Protein AF-A0A1T4MKH4-F1 (afdb_monomer)

Mean predicted aligned error: 8.14 Å

Sequence (178 aa):
MEILSPYYDHEPDPDYNPYINFHDRIVGSSQKDGIKILMPAIVMSELIGKHVAIGFDEYLNNLKIKVTFEGAKERKKYFKETYRKTDHYLGRLKGICDSIKDYYRHLDFLSDNLQSFKLSDILKNPPLHMEFNDHLLARIAGFYQCPLITHDGDFSVEDVPIFTANRQLLSLAKAVKV

Organism: NCBI:txid634771

Radius of gyration: 18.83 Å; Cα contacts (8 Å, |Δi|>4): 125; chains: 1; bounding box: 48×41×49 Å

Foldseek 3Di:
DDDPDPDDPDDPDPLPVVQVVLVVVLVVCCVVVVAADEDEPLNVVVLLVVQLVVLLVVVQVPDPDHDDDPDDVRVVVCCVPPVCPDPSSVVSSVVSVVVVVVCVSRHDYDYLPVVVDDPCVLPPCDPPQDDSSLSSVQVSCLVVVHADEDQDLSNDDDRHHYDYSHPNVVVVDPDDDD

pLDDT: mean 82.7, std 15.67, range [25.61, 97.44]

Secondary structure (DSSP, 8-state):
---------SPPPTTHHHHHHHHHHHHHHHHHH---EEEEHHHHHHHHHHHHHHHHHHHHHH-SS----SSHHHHHHHHHHTGGGSHHHHHHHHHHHHHHHHHGGGEEEE---GGGS-HHHHHSS--TTS-HHHHHHHHHHHHHT-PEE---TT---SSS-EE---HHHHHHS-PPP-

Solvent-accessible surface area (backbone atoms only — not comparable to full-atom values): 10880 Å² total; per-residue (Å²): 135,82,80,82,71,81,88,64,102,55,80,77,62,89,45,52,68,52,37,52,56,52,49,53,50,55,53,51,42,19,73,74,72,65,46,64,48,77,42,36,55,67,58,52,53,48,54,54,51,52,55,51,51,53,51,47,53,53,51,52,70,70,39,94,62,80,81,84,63,98,41,72,69,52,46,51,46,44,44,66,74,49,47,65,75,34,69,68,44,54,53,50,53,50,48,53,53,50,54,52,56,75,43,42,89,41,45,40,84,40,80,68,56,64,87,80,49,57,67,69,64,69,66,53,78,64,59,93,78,50,57,69,68,58,54,51,50,50,53,43,28,48,74,70,72,39,70,42,78,52,67,61,67,63,73,80,66,93,85,44,56,74,48,63,58,31,66,64,43,59,69,70,42,93,63,82,84,129

Structure (mmCIF, N/CA/C/O backbone):
data_AF-A0A1T4MKH4-F1
#
_entry.id   AF-A0A1T4MKH4-F1
#
loop_
_atom_site.group_PDB
_atom_site.id
_atom_site.type_symbol
_atom_site.label_atom_id
_atom_site.label_alt_id
_atom_site.label_comp_id
_atom_site.label_asym_id
_atom_site.label_entity_id
_atom_site.label_seq_id
_atom_site.pdbx_PDB_ins_code
_atom_site.Cartn_x
_atom_site.Cartn_y
_atom_site.Cartn_z
_atom_site.occupancy
_atom_site.B_iso_or_equiv
_atom_site.auth_seq_id
_atom_site.auth_comp_id
_atom_site.auth_asym_id
_atom_site.auth_atom_id
_atom_site.pdbx_PDB_model_num
ATOM 1 N N . MET A 1 1 ? -12.963 -17.091 -14.799 1.00 31.39 1 MET A N 1
ATOM 2 C CA . MET A 1 1 ? -12.093 -15.902 -14.727 1.00 31.39 1 MET A CA 1
ATOM 3 C C . MET A 1 1 ? -10.948 -16.307 -13.818 1.00 31.39 1 MET A C 1
ATOM 5 O O . MET A 1 1 ? -11.101 -16.271 -12.608 1.00 31.39 1 MET A O 1
ATOM 9 N N . GLU A 1 2 ? -9.903 -16.894 -14.398 1.00 25.61 2 GLU A N 1
ATOM 10 C CA . GLU A 1 2 ? -8.738 -17.368 -13.647 1.00 25.61 2 GLU A CA 1
ATOM 11 C C . GLU A 1 2 ? -7.881 -16.162 -13.275 1.00 25.61 2 GLU A C 1
ATOM 13 O O . GLU A 1 2 ? -7.429 -15.415 -14.143 1.00 25.61 2 GLU A O 1
ATOM 18 N N . ILE A 1 3 ? -7.703 -15.948 -11.974 1.00 29.92 3 ILE A N 1
ATOM 19 C CA . ILE A 1 3 ? -6.725 -14.998 -11.459 1.00 29.92 3 ILE A CA 1
ATOM 20 C C . ILE A 1 3 ? -5.362 -15.644 -11.705 1.00 29.92 3 ILE A C 1
ATOM 22 O O . ILE A 1 3 ? -4.968 -16.569 -10.998 1.00 29.92 3 ILE A O 1
ATOM 26 N N . LEU A 1 4 ? -4.669 -15.197 -12.752 1.00 32.31 4 LEU A N 1
ATOM 27 C CA . LEU A 1 4 ? -3.273 -15.551 -12.985 1.00 32.31 4 LEU A CA 1
ATOM 28 C C . LEU A 1 4 ? -2.437 -14.915 -11.868 1.00 32.31 4 LEU A C 1
ATOM 30 O O . LEU A 1 4 ? -2.094 -13.735 -11.926 1.00 32.31 4 LEU A O 1
ATOM 34 N N . SER A 1 5 ? -2.165 -15.700 -10.827 1.00 33.19 5 SER A N 1
ATOM 35 C CA . SER A 1 5 ? -1.169 -15.380 -9.808 1.00 33.19 5 SER A CA 1
ATOM 36 C C . SER A 1 5 ? 0.215 -15.409 -10.466 1.00 33.19 5 SER A C 1
ATOM 38 O O . SER A 1 5 ? 0.559 -16.423 -11.084 1.00 33.19 5 SER A O 1
ATOM 40 N N . PRO A 1 6 ? 1.015 -14.330 -10.403 1.00 40.00 6 PRO A N 1
ATOM 41 C CA . PRO A 1 6 ? 2.380 -14.382 -10.889 1.00 40.00 6 PRO A CA 1
ATOM 42 C C . PRO A 1 6 ? 3.166 -15.342 -9.991 1.00 40.00 6 PRO A C 1
ATOM 44 O O . PRO A 1 6 ? 3.277 -15.134 -8.784 1.00 40.00 6 PRO A O 1
ATOM 47 N N . TYR A 1 7 ? 3.673 -16.409 -10.607 1.00 38.12 7 TYR A N 1
ATOM 48 C CA . TYR A 1 7 ? 4.585 -17.385 -10.019 1.00 38.12 7 TYR A CA 1
ATOM 49 C C . TYR A 1 7 ? 5.701 -16.688 -9.225 1.00 38.12 7 TYR A C 1
ATOM 51 O O . TYR A 1 7 ? 6.613 -16.094 -9.801 1.00 38.12 7 TYR A O 1
ATOM 59 N N . TYR A 1 8 ? 5.632 -16.810 -7.903 1.00 42.09 8 TYR A N 1
ATOM 60 C CA . TYR A 1 8 ? 6.788 -16.785 -7.021 1.00 42.09 8 TYR A CA 1
ATOM 61 C C . TYR A 1 8 ? 6.986 -18.228 -6.547 1.00 42.09 8 TYR A C 1
ATOM 63 O O . TYR A 1 8 ? 6.058 -18.804 -5.986 1.00 42.09 8 TYR A O 1
ATOM 71 N N . ASP A 1 9 ? 8.169 -18.807 -6.774 1.00 38.41 9 ASP A N 1
ATOM 72 C CA . ASP A 1 9 ? 8.606 -20.100 -6.209 1.00 38.41 9 ASP A CA 1
ATOM 73 C C . ASP A 1 9 ? 8.847 -19.981 -4.687 1.00 38.41 9 ASP A C 1
ATOM 75 O O . ASP A 1 9 ? 9.920 -20.278 -4.160 1.00 38.41 9 ASP A O 1
ATOM 79 N N . HIS A 1 10 ? 7.850 -19.492 -3.960 1.00 46.44 10 HIS A N 1
ATOM 80 C CA . HIS A 1 10 ? 7.749 -19.650 -2.520 1.00 46.44 10 HIS A CA 1
ATOM 81 C C . HIS A 1 10 ? 6.736 -20.762 -2.263 1.00 46.44 10 HIS A C 1
ATOM 83 O O . HIS A 1 10 ? 5.741 -20.876 -2.983 1.00 46.44 10 HIS A O 1
ATOM 89 N N . GLU A 1 11 ? 6.986 -21.598 -1.251 1.00 52.81 11 GLU A N 1
ATOM 90 C CA . GLU A 1 11 ? 5.915 -22.437 -0.716 1.00 52.81 11 GLU A CA 1
ATOM 91 C C . GLU A 1 11 ? 4.682 -21.546 -0.490 1.00 52.81 11 GLU A C 1
ATOM 93 O O . GLU A 1 11 ? 4.840 -20.421 -0.000 1.00 52.81 11 GLU A O 1
ATOM 98 N N . PRO A 1 12 ? 3.481 -21.981 -0.913 1.00 65.06 12 PRO A N 1
ATOM 99 C CA . PRO A 1 12 ? 2.289 -21.163 -0.781 1.00 65.06 12 PRO A CA 1
ATOM 100 C C . PRO A 1 12 ? 2.136 -20.771 0.683 1.00 65.06 12 PRO A C 1
ATOM 102 O O . PRO A 1 12 ? 2.136 -21.642 1.554 1.00 65.06 12 PRO A O 1
ATOM 105 N N . ASP A 1 13 ? 2.035 -19.464 0.929 1.00 72.88 13 ASP A N 1
ATOM 106 C CA . ASP A 1 13 ? 1.870 -18.918 2.270 1.00 72.88 13 ASP A CA 1
ATOM 107 C C . ASP A 1 13 ? 0.741 -19.690 2.982 1.00 72.88 13 ASP A C 1
ATOM 109 O O . ASP A 1 13 ? -0.397 -19.702 2.486 1.00 72.88 13 ASP A O 1
ATOM 113 N N . PRO A 1 14 ? 1.027 -20.383 4.105 1.00 78.44 14 PRO A N 1
ATOM 114 C CA . PRO A 1 14 ? 0.034 -21.196 4.802 1.00 78.44 14 PRO A CA 1
ATOM 115 C C . PRO A 1 14 ? -1.155 -20.371 5.311 1.00 78.44 14 PRO A C 1
ATOM 117 O O . PRO A 1 14 ? -2.197 -20.948 5.649 1.00 78.44 14 PRO A O 1
ATOM 120 N N . ASP A 1 15 ? -1.016 -19.047 5.351 1.00 80.06 15 ASP A N 1
ATOM 121 C CA . ASP A 1 15 ? -2.051 -18.111 5.747 1.00 80.06 15 ASP A CA 1
ATOM 122 C C . ASP A 1 15 ? -2.780 -17.461 4.556 1.00 80.06 15 ASP A C 1
ATOM 124 O O . ASP A 1 15 ? -3.770 -16.765 4.777 1.00 80.06 15 ASP A O 1
ATOM 128 N N . TYR A 1 16 ? -2.437 -17.786 3.300 1.00 81.75 16 TYR A N 1
ATOM 129 C CA . TYR A 1 16 ? -3.121 -17.264 2.106 1.00 81.75 16 TYR A CA 1
ATOM 130 C C . TYR A 1 16 ? -4.635 -17.527 2.125 1.00 81.75 16 TYR A C 1
ATOM 132 O O . TYR A 1 16 ? -5.444 -16.599 2.108 1.00 81.75 16 TYR A O 1
ATOM 140 N N . ASN A 1 17 ? -5.044 -18.798 2.202 1.00 85.00 17 ASN A N 1
ATOM 141 C CA . ASN A 1 17 ? -6.465 -19.163 2.237 1.00 85.00 17 ASN A CA 1
ATOM 142 C C . ASN A 1 17 ? -7.179 -18.620 3.494 1.00 85.00 17 ASN A C 1
ATOM 144 O O . ASN A 1 17 ? -8.276 -18.071 3.360 1.00 85.00 17 ASN A O 1
ATOM 148 N N . PRO A 1 18 ? -6.603 -18.735 4.711 1.00 84.56 18 PRO A N 1
ATOM 149 C CA . PRO A 1 18 ? -7.131 -18.058 5.895 1.00 84.56 18 PRO A CA 1
ATOM 150 C C . PRO A 1 18 ? -7.352 -16.554 5.706 1.00 84.56 18 PRO A C 1
ATOM 152 O O . PRO A 1 18 ? -8.406 -16.051 6.095 1.00 84.56 18 PRO A O 1
ATOM 155 N N . TYR A 1 19 ? -6.405 -15.851 5.086 1.00 82.44 19 TYR A N 1
ATOM 156 C CA . TYR A 1 19 ? -6.482 -14.413 4.856 1.00 82.44 19 TYR A CA 1
ATOM 157 C C . TYR A 1 19 ? -7.590 -14.044 3.866 1.00 82.44 19 TYR A C 1
ATOM 159 O O . TYR A 1 19 ? -8.388 -13.156 4.164 1.00 82.44 19 TYR A O 1
ATOM 167 N N . ILE A 1 20 ? -7.713 -14.763 2.744 1.00 85.06 20 ILE A N 1
ATOM 168 C CA . ILE A 1 20 ? -8.807 -14.556 1.780 1.00 85.06 20 ILE A CA 1
ATOM 169 C C . ILE A 1 20 ? -10.169 -14.776 2.448 1.00 85.06 20 ILE A C 1
ATOM 171 O O . ILE A 1 20 ? -11.040 -13.914 2.371 1.00 85.06 20 ILE A O 1
ATOM 175 N N . ASN A 1 21 ? -10.334 -15.872 3.193 1.00 87.12 21 ASN A N 1
ATOM 176 C CA . ASN A 1 21 ? -11.582 -16.147 3.908 1.00 87.12 21 ASN A CA 1
ATOM 177 C C . ASN A 1 21 ? -11.901 -15.077 4.963 1.00 87.12 21 ASN A C 1
ATOM 179 O O . ASN A 1 21 ? -13.058 -14.704 5.156 1.00 87.12 21 ASN A O 1
ATOM 183 N N . PHE A 1 22 ? -10.887 -14.592 5.679 1.00 86.12 22 PHE A N 1
ATOM 184 C CA . PHE A 1 22 ? -11.035 -13.517 6.655 1.00 86.12 22 PHE A CA 1
ATOM 185 C C . PHE A 1 22 ? -11.476 -12.209 5.985 1.00 86.12 22 PHE A C 1
ATOM 187 O O . PHE A 1 22 ? -12.423 -11.567 6.443 1.00 86.12 22 PHE A O 1
ATOM 194 N N . HIS A 1 23 ? -10.847 -11.857 4.869 1.00 85.25 23 HIS A N 1
ATOM 195 C CA . HIS A 1 23 ? -11.205 -10.698 4.071 1.00 85.25 23 HIS A CA 1
ATOM 196 C C . HIS A 1 23 ? -12.643 -10.790 3.533 1.00 85.25 23 HIS A C 1
ATOM 198 O O . HIS A 1 23 ? -13.432 -9.868 3.740 1.00 85.25 23 HIS A O 1
ATOM 204 N N . ASP A 1 24 ? -13.037 -11.921 2.946 1.00 88.62 24 ASP A N 1
ATOM 205 C CA . ASP A 1 24 ? -14.393 -12.126 2.421 1.00 88.62 24 ASP A CA 1
ATOM 206 C C . ASP A 1 24 ? -15.463 -12.000 3.512 1.00 88.62 24 ASP A C 1
ATOM 208 O O . ASP A 1 24 ? -16.543 -11.451 3.277 1.00 88.62 24 ASP A O 1
ATOM 212 N N . ARG A 1 25 ? -15.156 -12.433 4.742 1.00 87.62 25 ARG A N 1
ATOM 213 C CA . ARG A 1 25 ? -16.036 -12.225 5.901 1.00 87.62 25 ARG A CA 1
ATOM 214 C C . ARG A 1 25 ? -16.208 -10.745 6.233 1.00 87.62 25 ARG A C 1
ATOM 216 O O . ARG A 1 25 ? -17.338 -10.328 6.468 1.00 87.62 25 ARG A O 1
ATOM 223 N N . ILE A 1 26 ? -15.134 -9.951 6.223 1.00 84.56 26 ILE A N 1
ATOM 224 C CA . ILE A 1 26 ? -15.212 -8.498 6.462 1.00 84.56 26 ILE A CA 1
ATOM 225 C C . ILE A 1 26 ? -16.099 -7.830 5.406 1.00 84.56 26 ILE A C 1
ATOM 227 O O . ILE A 1 26 ? -16.969 -7.023 5.735 1.00 84.56 26 ILE A O 1
ATOM 231 N N . VAL A 1 27 ? -15.930 -8.200 4.137 1.00 86.25 27 VAL A N 1
ATOM 232 C CA . VAL A 1 27 ? -16.726 -7.670 3.019 1.00 86.25 27 VAL A CA 1
ATOM 233 C C . VAL A 1 27 ? -18.190 -8.076 3.133 1.00 86.25 27 VAL A C 1
ATOM 235 O O . VAL A 1 27 ? -19.082 -7.249 2.935 1.00 86.25 27 VAL A O 1
ATOM 238 N N . GLY A 1 28 ? -18.452 -9.333 3.489 1.00 87.31 28 GLY A N 1
ATOM 239 C CA . GLY A 1 28 ? -19.800 -9.837 3.731 1.00 87.31 28 GLY A CA 1
ATOM 240 C C . GLY A 1 28 ? -20.498 -9.081 4.863 1.00 87.31 28 GLY A C 1
ATOM 241 O O . GLY A 1 28 ? -21.633 -8.632 4.697 1.00 87.31 28 GLY A O 1
ATOM 242 N N . SER A 1 29 ? -19.806 -8.856 5.982 1.00 85.38 29 SER A N 1
ATOM 243 C CA . SER A 1 29 ? -20.315 -8.032 7.085 1.00 85.38 29 SER A CA 1
ATOM 244 C C . SER A 1 29 ? -20.522 -6.574 6.676 1.00 85.38 29 SER A C 1
ATOM 246 O O . SER A 1 29 ? -21.492 -5.953 7.101 1.00 85.38 29 SER A O 1
ATOM 248 N N . SER A 1 30 ? -19.680 -6.027 5.796 1.00 84.19 30 SER A N 1
ATOM 249 C CA . SER A 1 30 ? -19.883 -4.679 5.258 1.00 84.19 30 SER A CA 1
ATOM 250 C C . SER A 1 30 ? -21.203 -4.544 4.495 1.00 84.19 30 SER A C 1
ATOM 252 O O . SER A 1 30 ? -21.909 -3.546 4.633 1.00 84.19 30 SER A O 1
ATOM 254 N N . GLN A 1 31 ? -21.572 -5.567 3.722 1.00 83.12 31 GLN A N 1
ATOM 255 C CA . GLN A 1 31 ? -22.824 -5.595 2.962 1.00 83.12 31 GLN A CA 1
ATOM 256 C C . GLN A 1 31 ? -24.048 -5.804 3.851 1.00 83.12 31 GLN A C 1
ATOM 258 O O . GLN A 1 31 ? -25.082 -5.179 3.628 1.00 83.12 31 GLN A O 1
ATOM 263 N N . LYS A 1 32 ? -23.937 -6.707 4.826 1.00 85.94 32 LYS A N 1
ATOM 264 C CA . LYS A 1 32 ? -25.060 -7.143 5.656 1.00 85.94 32 LYS A CA 1
ATOM 265 C C . LYS A 1 32 ? -25.339 -6.195 6.819 1.00 85.94 32 LYS A C 1
ATOM 267 O O . LYS A 1 32 ? -26.490 -5.853 7.067 1.00 85.94 32 LYS A O 1
ATOM 272 N N . ASP A 1 33 ? -24.283 -5.795 7.517 1.00 86.75 33 ASP A N 1
ATOM 273 C CA . ASP A 1 33 ? -24.355 -5.104 8.804 1.00 86.75 33 ASP A CA 1
ATOM 274 C C . ASP A 1 33 ? -23.965 -3.618 8.675 1.00 86.75 33 ASP A C 1
ATOM 276 O O . ASP A 1 33 ? -23.963 -2.882 9.658 1.00 86.75 33 ASP A O 1
ATOM 280 N N . GLY A 1 34 ? -23.629 -3.160 7.460 1.00 83.75 34 GLY A N 1
ATOM 281 C CA . GLY A 1 34 ? -23.259 -1.771 7.178 1.00 83.75 34 GLY A CA 1
ATOM 282 C C . GLY A 1 34 ? -21.873 -1.371 7.688 1.00 83.75 34 GLY A C 1
ATOM 283 O O . GLY A 1 34 ? -21.551 -0.184 7.696 1.00 83.75 34 GLY A O 1
ATOM 284 N N . ILE A 1 35 ? -21.049 -2.339 8.104 1.00 85.56 35 ILE A N 1
ATOM 285 C CA . ILE A 1 35 ? -19.673 -2.100 8.559 1.00 85.56 35 ILE A CA 1
ATOM 286 C C . ILE A 1 35 ? -18.842 -1.516 7.407 1.00 85.56 35 ILE A C 1
ATOM 288 O O . ILE A 1 35 ? -18.990 -1.903 6.247 1.00 85.56 35 ILE A O 1
ATOM 292 N N . LYS A 1 36 ? -17.948 -0.577 7.709 1.00 87.25 36 LYS A N 1
ATOM 293 C CA . LYS A 1 36 ? -17.068 0.051 6.718 1.00 87.25 36 LYS A CA 1
ATOM 294 C C . LYS A 1 36 ? -15.614 -0.192 7.073 1.00 87.25 36 LYS A C 1
ATOM 296 O O . LYS A 1 36 ? -15.235 -0.140 8.241 1.00 87.25 36 LYS A O 1
ATOM 301 N N . ILE A 1 37 ? -14.805 -0.445 6.052 1.00 89.25 37 ILE A N 1
ATOM 302 C CA . ILE A 1 37 ? -13.353 -0.455 6.175 1.00 89.25 37 ILE A CA 1
ATOM 303 C C . ILE A 1 37 ? -12.900 0.998 6.092 1.00 89.25 37 ILE A C 1
ATOM 305 O O . ILE A 1 37 ? -13.049 1.648 5.055 1.00 89.25 37 ILE A O 1
ATOM 309 N N . LEU A 1 38 ? -12.361 1.510 7.193 1.00 89.88 38 LEU A N 1
ATOM 310 C CA . LEU A 1 38 ? -11.782 2.845 7.221 1.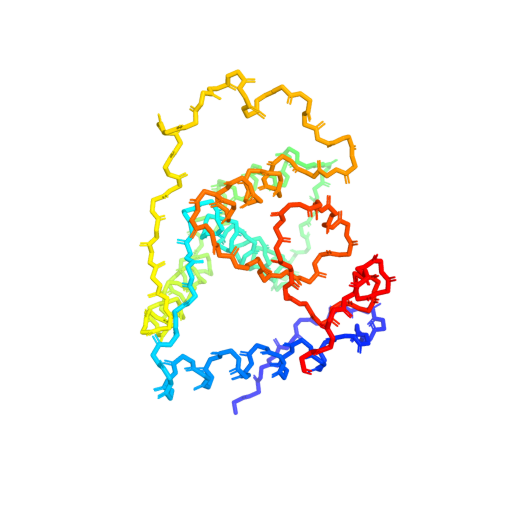00 89.88 38 LEU A CA 1
ATOM 311 C C . LEU A 1 38 ? -10.456 2.820 6.464 1.00 89.88 38 LEU A C 1
ATOM 313 O O . LEU A 1 38 ? -9.579 2.014 6.774 1.00 89.88 38 LEU A O 1
ATOM 317 N N . MET A 1 39 ? -10.315 3.698 5.475 1.00 91.12 39 MET A N 1
ATOM 318 C CA . MET A 1 39 ? -9.135 3.748 4.618 1.00 91.12 39 MET A CA 1
ATOM 319 C C . MET A 1 39 ? -8.479 5.129 4.679 1.00 91.12 39 MET A C 1
ATOM 321 O O . MET A 1 39 ? -8.899 6.045 3.963 1.00 91.12 39 MET A O 1
ATOM 325 N N . PRO A 1 40 ? -7.451 5.289 5.532 1.00 92.44 40 PRO A N 1
ATOM 326 C CA . PRO A 1 40 ? -6.610 6.477 5.548 1.00 92.44 40 PRO A CA 1
ATOM 327 C C . PRO A 1 40 ? -5.867 6.657 4.217 1.00 92.44 40 PRO A C 1
ATOM 329 O O . PRO A 1 40 ? -5.593 5.691 3.491 1.00 92.44 40 PRO A O 1
ATOM 332 N N . ALA A 1 41 ? -5.490 7.893 3.899 1.00 90.69 41 ALA A N 1
ATOM 333 C CA . ALA A 1 41 ? -4.782 8.219 2.666 1.00 90.69 41 ALA A CA 1
ATOM 334 C C . ALA A 1 41 ? -3.395 7.560 2.609 1.00 90.69 41 ALA A C 1
ATOM 336 O O . ALA A 1 41 ? -2.964 7.161 1.524 1.00 90.69 41 ALA A O 1
ATOM 337 N N . ILE A 1 42 ? -2.730 7.372 3.756 1.00 90.00 42 ILE A N 1
ATOM 338 C CA . ILE A 1 42 ? -1.455 6.646 3.816 1.00 90.00 42 ILE A CA 1
ATOM 339 C C . ILE A 1 42 ? -1.591 5.197 3.321 1.00 90.00 42 ILE A C 1
ATOM 341 O O . ILE A 1 42 ? -0.826 4.791 2.445 1.00 90.00 42 ILE A O 1
ATOM 345 N N . VAL A 1 43 ? -2.623 4.467 3.764 1.00 90.56 43 VAL A N 1
ATOM 346 C CA . VAL A 1 43 ? -2.891 3.079 3.338 1.00 90.56 43 VAL A CA 1
ATOM 347 C C . VAL A 1 43 ? -3.210 3.031 1.848 1.00 90.56 43 VAL A C 1
ATOM 349 O O . VAL A 1 43 ? -2.677 2.201 1.114 1.00 90.56 43 VAL A O 1
ATOM 352 N N . MET A 1 44 ? -4.031 3.969 1.367 1.00 90.44 44 MET A N 1
ATOM 353 C CA . MET A 1 44 ? -4.344 4.071 -0.058 1.00 90.44 44 MET A CA 1
ATOM 354 C C . MET A 1 44 ? -3.088 4.320 -0.909 1.00 90.44 44 MET A C 1
ATOM 356 O O . MET A 1 44 ? -2.919 3.729 -1.979 1.00 90.44 44 MET A O 1
ATOM 360 N N . SER A 1 45 ? -2.189 5.188 -0.438 1.00 90.50 45 SER A N 1
ATOM 361 C CA . SER A 1 45 ? -0.952 5.511 -1.151 1.00 90.50 45 SER A CA 1
ATOM 362 C C . SER A 1 45 ? -0.033 4.294 -1.280 1.00 90.50 45 SER A C 1
ATOM 364 O O . SER A 1 45 ? 0.547 4.066 -2.346 1.00 90.50 45 SER A O 1
ATOM 366 N N . GLU A 1 46 ? 0.039 3.481 -0.226 1.00 90.19 46 GLU A N 1
ATOM 367 C CA . GLU A 1 46 ? 0.836 2.264 -0.187 1.00 90.19 46 GLU A CA 1
ATOM 368 C C . GLU A 1 46 ? 0.245 1.179 -1.085 1.00 90.19 46 GLU A C 1
ATOM 370 O O . GLU A 1 46 ? 0.964 0.617 -1.912 1.00 90.19 46 GLU A O 1
ATOM 375 N N . LEU A 1 47 ? -1.073 0.963 -1.015 1.00 89.88 47 LEU A N 1
ATOM 376 C CA . LEU A 1 47 ? -1.791 0.012 -1.864 1.00 89.88 47 LEU A CA 1
ATOM 377 C C . LEU A 1 47 ? -1.524 0.292 -3.350 1.00 89.88 47 LEU A C 1
ATOM 379 O O . LEU A 1 47 ? -1.061 -0.583 -4.088 1.00 89.88 47 LEU A O 1
ATOM 383 N N . ILE A 1 48 ? -1.742 1.534 -3.795 1.00 92.25 48 ILE A N 1
ATOM 384 C CA . ILE A 1 48 ? -1.491 1.931 -5.188 1.00 92.25 48 ILE A CA 1
ATOM 385 C C . ILE A 1 48 ? -0.006 1.762 -5.532 1.00 92.25 48 ILE A C 1
ATOM 387 O O . ILE A 1 48 ? 0.328 1.214 -6.586 1.00 92.25 48 ILE A O 1
ATOM 391 N N . GLY A 1 49 ? 0.893 2.209 -4.650 1.00 91.69 49 GLY A N 1
ATOM 392 C CA . GLY A 1 49 ? 2.337 2.100 -4.839 1.00 91.69 49 GLY A CA 1
ATOM 393 C C . GLY A 1 49 ? 2.801 0.655 -5.032 1.00 91.69 49 GLY A C 1
ATOM 394 O O . GLY A 1 49 ? 3.546 0.371 -5.976 1.00 91.69 49 GLY A O 1
ATOM 395 N N . LYS A 1 50 ? 2.313 -0.266 -4.196 1.00 92.19 50 LYS A N 1
ATOM 396 C CA . LYS A 1 50 ? 2.634 -1.694 -4.248 1.00 92.19 50 LYS A CA 1
ATOM 397 C C . LYS A 1 50 ? 2.101 -2.340 -5.521 1.00 92.19 50 LYS A C 1
ATOM 399 O O . LYS A 1 50 ? 2.861 -3.013 -6.215 1.00 92.19 50 LYS A O 1
ATOM 404 N N . HIS A 1 51 ? 0.847 -2.085 -5.896 1.00 92.62 51 HIS A N 1
ATOM 405 C CA . HIS A 1 51 ? 0.282 -2.636 -7.132 1.00 92.62 51 HIS A CA 1
ATOM 406 C C . HIS A 1 51 ? 0.991 -2.129 -8.394 1.00 92.62 51 HIS A C 1
ATOM 408 O O . HIS A 1 51 ? 1.166 -2.884 -9.355 1.00 92.62 51 HIS A O 1
ATOM 414 N N . VAL A 1 52 ? 1.425 -0.866 -8.398 1.00 93.94 52 VAL A N 1
ATOM 415 C CA . VAL A 1 52 ? 2.242 -0.304 -9.478 1.00 93.94 52 VAL A CA 1
ATOM 416 C C . VAL A 1 52 ? 3.624 -0.960 -9.528 1.00 93.94 52 VAL A C 1
ATOM 418 O O . VAL A 1 52 ? 4.118 -1.225 -10.624 1.00 93.94 52 VAL A O 1
ATOM 421 N N . ALA A 1 53 ? 4.245 -1.225 -8.375 1.00 92.50 53 ALA A N 1
ATOM 422 C CA . ALA A 1 53 ? 5.531 -1.914 -8.299 1.00 92.50 53 ALA A CA 1
ATOM 423 C C . ALA A 1 53 ? 5.436 -3.353 -8.830 1.00 92.50 53 ALA A C 1
ATOM 425 O O . ALA A 1 53 ? 6.237 -3.721 -9.682 1.00 92.50 53 ALA A O 1
ATOM 426 N N . ILE A 1 54 ? 4.404 -4.105 -8.430 1.00 93.00 54 ILE A N 1
ATOM 427 C CA . ILE A 1 54 ? 4.125 -5.451 -8.961 1.00 93.00 54 ILE A CA 1
ATOM 428 C C . ILE A 1 54 ? 3.949 -5.396 -10.482 1.00 93.00 54 ILE A C 1
ATOM 430 O O . ILE A 1 54 ? 4.574 -6.159 -11.209 1.00 93.00 54 ILE A O 1
ATOM 434 N N . GLY A 1 55 ? 3.157 -4.444 -10.989 1.00 94.06 55 GLY A N 1
ATOM 435 C CA . GLY A 1 55 ? 2.978 -4.280 -12.433 1.00 94.06 55 GLY A CA 1
ATOM 436 C C . GLY A 1 55 ? 4.277 -3.929 -13.169 1.00 94.06 55 GLY A C 1
ATOM 437 O O . GLY A 1 55 ? 4.449 -4.302 -14.325 1.00 94.06 55 GLY A O 1
ATOM 438 N N . PHE A 1 56 ? 5.207 -3.223 -12.521 1.00 96.06 56 PHE A N 1
ATOM 439 C CA . PHE A 1 56 ? 6.524 -2.971 -13.101 1.00 96.06 56 PHE A CA 1
ATOM 440 C C . PHE A 1 56 ? 7.351 -4.256 -13.209 1.00 96.06 56 PHE A C 1
ATOM 442 O O . PHE A 1 56 ? 7.979 -4.475 -14.241 1.00 96.06 56 PHE A O 1
ATOM 449 N N . ASP A 1 57 ? 7.318 -5.115 -12.192 1.00 93.88 57 ASP A N 1
ATOM 450 C CA . ASP A 1 57 ? 8.000 -6.412 -12.230 1.00 93.88 57 ASP A CA 1
ATOM 451 C C . ASP A 1 57 ? 7.396 -7.342 -13.291 1.00 93.88 57 ASP A C 1
ATOM 453 O O . ASP A 1 57 ? 8.130 -7.917 -14.094 1.00 93.88 57 ASP A O 1
ATOM 457 N N . GLU A 1 58 ? 6.065 -7.404 -13.388 1.00 94.31 58 GLU A N 1
ATOM 458 C CA . GLU A 1 58 ? 5.358 -8.109 -14.468 1.00 94.31 58 GLU A CA 1
ATOM 459 C C . GLU A 1 58 ? 5.783 -7.593 -15.852 1.00 94.31 58 GLU A C 1
ATOM 461 O O . GLU A 1 58 ? 6.101 -8.378 -16.746 1.00 94.31 58 GLU A O 1
ATOM 466 N N . TYR A 1 59 ? 5.838 -6.269 -16.031 1.00 95.25 59 TYR A N 1
ATOM 467 C CA . TYR A 1 59 ? 6.280 -5.653 -17.280 1.00 95.25 59 TYR A CA 1
ATOM 468 C C . TYR A 1 59 ? 7.699 -6.085 -17.652 1.00 95.25 59 TYR A C 1
ATOM 470 O O . TYR A 1 59 ? 7.923 -6.505 -18.785 1.00 95.25 59 TYR A O 1
ATOM 478 N N . LEU A 1 60 ? 8.646 -6.016 -16.709 1.00 94.44 60 LEU A N 1
ATOM 479 C CA . LEU A 1 60 ? 10.035 -6.415 -16.941 1.00 94.44 60 LEU A CA 1
ATOM 480 C C . LEU A 1 60 ? 10.153 -7.899 -17.308 1.00 94.44 60 LEU A C 1
ATOM 482 O O . LEU A 1 60 ? 10.922 -8.237 -18.206 1.00 94.44 60 LEU A O 1
ATOM 486 N N . ASN A 1 61 ? 9.371 -8.765 -16.660 1.00 92.25 61 ASN A N 1
ATOM 487 C CA . ASN A 1 61 ? 9.351 -10.204 -16.933 1.00 92.25 61 ASN A CA 1
ATOM 488 C C . ASN A 1 61 ? 8.779 -10.539 -18.318 1.00 92.25 61 ASN A C 1
ATOM 490 O O . ASN A 1 61 ? 9.196 -11.517 -18.935 1.00 92.25 61 ASN A O 1
ATOM 494 N N . ASN A 1 62 ? 7.863 -9.711 -18.825 1.00 92.69 62 ASN A N 1
ATOM 495 C CA . ASN A 1 62 ? 7.235 -9.884 -20.135 1.00 92.69 62 ASN A CA 1
ATOM 496 C C . ASN A 1 62 ? 8.044 -9.272 -21.293 1.00 92.69 62 ASN A C 1
ATOM 498 O O . ASN A 1 62 ? 7.680 -9.439 -22.463 1.00 92.69 62 ASN A O 1
ATOM 502 N N . LEU A 1 63 ? 9.141 -8.561 -21.011 1.00 92.69 63 LEU A N 1
ATOM 503 C CA . LEU A 1 63 ? 10.022 -8.057 -22.058 1.00 92.69 63 LEU A CA 1
ATOM 504 C C . LEU A 1 63 ? 10.764 -9.211 -22.737 1.00 92.69 63 LEU A C 1
ATOM 506 O O . LEU A 1 63 ? 11.384 -10.055 -22.096 1.00 92.69 63 LEU A O 1
ATOM 510 N N . LYS A 1 64 ? 10.793 -9.187 -24.075 1.00 88.50 64 LYS A N 1
ATOM 511 C CA . LYS A 1 64 ? 11.593 -10.135 -24.874 1.00 88.50 64 LYS A CA 1
ATOM 512 C C . LYS A 1 64 ? 13.094 -10.030 -24.589 1.00 88.50 64 LYS A C 1
ATOM 514 O O . LYS A 1 64 ? 13.832 -10.983 -24.816 1.00 88.50 64 LYS A O 1
ATOM 519 N N . ILE A 1 65 ? 13.539 -8.859 -24.136 1.00 85.12 65 ILE A N 1
ATOM 520 C CA . ILE A 1 65 ? 14.923 -8.575 -23.769 1.00 85.12 65 ILE A CA 1
ATOM 521 C C . ILE A 1 65 ? 14.949 -8.339 -22.266 1.00 85.12 65 ILE A C 1
ATOM 523 O O . ILE A 1 65 ? 14.309 -7.407 -21.776 1.00 85.12 65 ILE A O 1
ATOM 527 N N . LYS A 1 66 ? 15.706 -9.169 -21.543 1.00 88.38 66 LYS A N 1
ATOM 528 C CA . LYS A 1 66 ? 15.900 -8.985 -20.105 1.00 88.38 66 LYS A CA 1
ATOM 529 C C . LYS A 1 66 ? 16.645 -7.679 -19.853 1.00 88.38 66 LYS A C 1
ATOM 531 O O . LYS A 1 66 ? 17.738 -7.471 -20.371 1.00 88.38 66 LYS A O 1
ATOM 536 N N . VAL A 1 67 ? 16.048 -6.822 -19.034 1.00 88.25 67 VAL A N 1
ATOM 537 C CA . VAL A 1 67 ? 16.683 -5.602 -18.537 1.00 88.25 67 VAL A CA 1
ATOM 538 C C . VAL A 1 67 ? 17.333 -5.928 -17.200 1.00 88.25 67 VAL A C 1
ATOM 540 O O . VAL A 1 67 ? 16.670 -6.405 -16.282 1.00 88.25 67 VAL A O 1
ATOM 543 N N . THR A 1 68 ? 18.630 -5.674 -17.091 1.00 90.94 68 THR A N 1
ATOM 544 C CA . THR A 1 68 ? 19.382 -5.766 -15.837 1.00 90.94 68 THR A CA 1
ATOM 545 C C . THR A 1 68 ? 19.698 -4.365 -15.346 1.00 90.94 68 THR A C 1
ATOM 547 O O . THR A 1 68 ? 19.968 -3.483 -16.156 1.00 90.94 68 THR A O 1
ATOM 550 N N . PHE A 1 69 ? 19.680 -4.164 -14.032 1.00 93.75 69 PHE A N 1
ATOM 551 C CA . PHE A 1 69 ? 20.031 -2.888 -13.417 1.00 93.75 69 PHE A CA 1
ATOM 552 C C . PHE A 1 69 ? 21.279 -3.071 -12.560 1.00 93.75 69 PHE A C 1
ATOM 554 O O . PHE A 1 69 ? 21.338 -4.006 -11.763 1.00 93.75 69 PHE A O 1
ATOM 561 N N . GLU A 1 70 ? 22.234 -2.153 -12.662 1.00 91.06 70 GLU A N 1
ATOM 562 C CA . GLU A 1 70 ? 23.439 -2.120 -11.823 1.00 91.06 70 GLU A CA 1
ATOM 563 C C . GLU A 1 70 ? 23.110 -1.764 -10.364 1.00 91.06 70 GLU A C 1
ATOM 565 O O . GL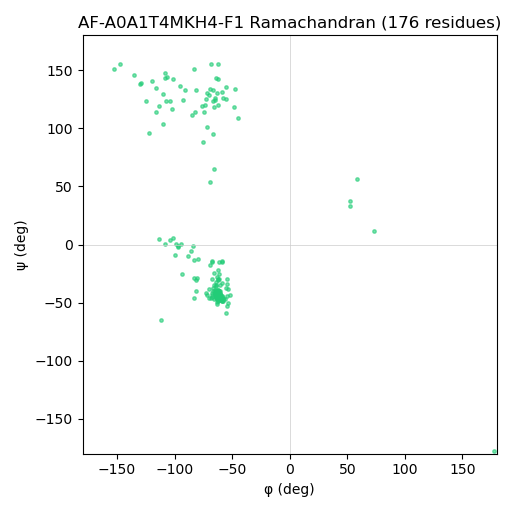U A 1 70 ? 23.896 -2.010 -9.451 1.00 91.06 70 GLU A O 1
ATOM 570 N N . GLY A 1 71 ? 21.923 -1.199 -10.115 1.00 93.25 71 GLY A N 1
ATOM 571 C CA . GLY A 1 71 ? 21.423 -0.973 -8.766 1.00 93.25 71 GLY A CA 1
ATOM 572 C C . GLY A 1 71 ? 20.071 -0.266 -8.697 1.00 93.25 71 GLY A C 1
ATOM 573 O O . GLY A 1 71 ? 19.449 0.096 -9.701 1.00 93.25 71 GLY A O 1
ATOM 574 N N . ALA A 1 72 ? 19.620 -0.009 -7.466 1.00 92.31 72 ALA A N 1
ATOM 575 C CA . ALA A 1 72 ? 18.303 0.566 -7.188 1.00 92.31 72 ALA A CA 1
ATOM 576 C C . ALA A 1 72 ? 18.082 1.946 -7.837 1.00 92.31 72 ALA A C 1
ATOM 578 O O . ALA A 1 72 ? 16.965 2.271 -8.246 1.00 92.31 72 ALA A O 1
ATOM 579 N N . LYS A 1 73 ? 19.138 2.763 -7.962 1.00 95.19 73 LYS A N 1
ATOM 580 C CA . LYS A 1 73 ? 19.063 4.093 -8.588 1.00 95.19 73 LYS A CA 1
ATOM 581 C C . LYS A 1 73 ? 18.689 3.998 -10.065 1.00 95.19 73 LYS A C 1
ATOM 583 O O . LYS A 1 73 ? 17.822 4.743 -10.520 1.00 95.19 73 LYS A O 1
ATOM 588 N N . GLU A 1 74 ? 19.315 3.080 -10.792 1.00 95.56 74 GLU A N 1
ATOM 589 C CA . GLU A 1 74 ? 19.044 2.863 -12.210 1.00 95.56 74 GLU A CA 1
ATOM 590 C C . GLU A 1 74 ? 17.649 2.271 -12.413 1.00 95.56 74 GLU A C 1
ATOM 592 O O . GLU A 1 74 ? 16.863 2.821 -13.185 1.00 95.56 74 GLU A O 1
ATOM 597 N N . ARG A 1 75 ? 17.279 1.250 -11.626 1.00 95.19 75 ARG A N 1
ATOM 598 C CA . ARG A 1 75 ? 15.923 0.679 -11.646 1.00 95.19 75 ARG A CA 1
ATOM 599 C C . ARG A 1 75 ? 14.858 1.752 -11.416 1.00 95.19 75 ARG A C 1
ATOM 601 O O . ARG A 1 75 ? 13.866 1.821 -12.141 1.00 95.19 75 ARG A O 1
ATOM 608 N N . LYS A 1 76 ? 15.078 2.645 -10.445 1.00 94.88 76 LYS A N 1
ATOM 609 C CA . LYS A 1 76 ? 14.179 3.774 -10.154 1.00 94.88 76 LYS A CA 1
ATOM 610 C C . LYS A 1 76 ? 14.114 4.775 -11.309 1.00 94.88 76 LYS A C 1
ATOM 612 O O . LYS A 1 76 ? 13.035 5.297 -11.588 1.00 94.88 76 LYS A O 1
ATOM 617 N N . LYS A 1 77 ? 15.241 5.056 -11.970 1.00 96.75 77 LYS A N 1
ATOM 618 C CA . LYS A 1 77 ? 15.292 5.921 -13.155 1.00 96.75 77 LYS A CA 1
ATOM 619 C C . LYS A 1 77 ? 14.491 5.307 -14.301 1.00 96.75 77 LYS A C 1
ATOM 621 O O . LYS A 1 77 ? 13.601 5.967 -14.828 1.00 96.75 77 LYS A O 1
ATOM 626 N N . TYR A 1 78 ? 14.725 4.033 -14.607 1.00 96.69 78 TYR A N 1
ATOM 627 C CA . TYR A 1 78 ? 14.001 3.303 -15.646 1.00 96.69 78 TYR A CA 1
ATOM 628 C C . TYR A 1 78 ? 12.495 3.284 -15.377 1.00 96.69 78 TYR A C 1
ATOM 630 O O . TYR A 1 78 ? 11.698 3.620 -16.253 1.00 96.69 78 TYR A O 1
ATOM 638 N N . PHE A 1 79 ? 12.103 2.981 -14.137 1.00 96.25 79 PHE A N 1
ATOM 639 C CA . PHE A 1 79 ? 10.710 3.037 -13.711 1.00 96.25 79 PHE A CA 1
ATOM 640 C C . PHE A 1 79 ? 10.077 4.405 -14.013 1.00 96.25 79 PHE A C 1
ATOM 642 O O . PHE A 1 79 ? 9.014 4.486 -14.627 1.00 96.25 79 PHE A O 1
ATOM 649 N N . LYS A 1 80 ? 10.739 5.499 -13.614 1.00 96.00 80 LYS A N 1
ATOM 650 C CA . LYS A 1 80 ? 10.202 6.858 -13.765 1.00 96.00 80 LYS A CA 1
ATOM 651 C C . LYS A 1 80 ? 10.191 7.358 -15.206 1.00 96.00 80 LYS A C 1
ATOM 653 O O . LYS A 1 80 ? 9.228 8.000 -15.610 1.00 96.00 80 LYS A O 1
ATOM 658 N N . GLU A 1 81 ? 11.270 7.131 -15.942 1.00 97.12 81 GLU A N 1
ATOM 659 C CA . GLU A 1 81 ? 11.505 7.766 -17.242 1.00 97.12 81 GLU A CA 1
ATOM 660 C C . GLU A 1 81 ? 11.021 6.922 -18.419 1.00 97.12 81 GLU A C 1
ATOM 662 O O . GLU A 1 81 ? 10.700 7.492 -19.465 1.00 97.12 81 GLU A O 1
ATOM 667 N N . THR A 1 82 ? 10.949 5.600 -18.237 1.00 96.00 82 THR A N 1
ATOM 668 C CA . THR A 1 82 ? 10.559 4.636 -19.273 1.00 96.00 82 THR A CA 1
ATOM 669 C C . THR A 1 82 ? 9.217 4.001 -18.937 1.00 96.00 82 THR A C 1
ATOM 671 O O . THR A 1 82 ? 8.232 4.264 -19.622 1.00 96.00 82 THR A O 1
ATOM 674 N N . TYR A 1 83 ? 9.134 3.226 -17.850 1.00 96.75 83 TYR A N 1
ATOM 675 C CA . TYR A 1 83 ? 7.942 2.421 -17.562 1.00 96.75 83 TYR A CA 1
ATOM 676 C C . TYR A 1 83 ? 6.667 3.260 -17.391 1.00 96.75 83 TYR A C 1
ATOM 678 O O . TYR A 1 83 ? 5.642 2.930 -17.981 1.00 96.75 83 TYR A O 1
ATOM 686 N N . ARG A 1 84 ? 6.728 4.391 -16.673 1.00 96.69 84 ARG A N 1
ATOM 687 C CA . ARG A 1 84 ? 5.566 5.285 -16.466 1.00 96.69 84 ARG A CA 1
ATOM 688 C C . ARG A 1 84 ? 4.940 5.854 -17.745 1.00 96.69 84 ARG A C 1
ATOM 690 O O . ARG A 1 84 ? 3.842 6.392 -17.682 1.00 96.69 84 ARG A O 1
ATOM 697 N N . LYS A 1 85 ? 5.633 5.778 -18.882 1.00 96.94 85 LYS A N 1
ATOM 698 C CA . LYS A 1 85 ? 5.136 6.257 -20.181 1.00 96.94 85 LYS A CA 1
ATOM 699 C C . LYS A 1 85 ? 4.535 5.142 -2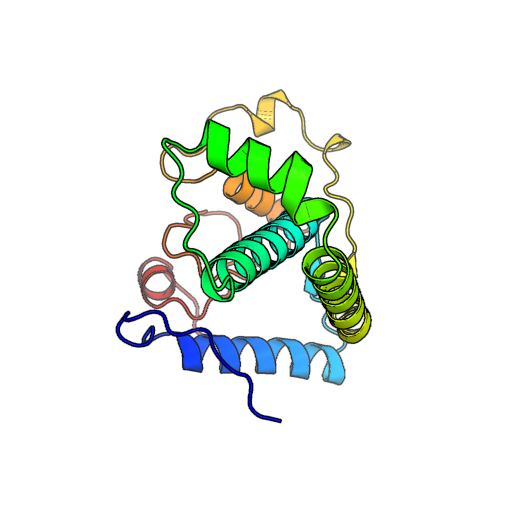1.039 1.00 96.94 85 LYS A C 1
ATOM 701 O O . LYS A 1 85 ? 4.108 5.410 -22.153 1.00 96.94 85 LYS A O 1
ATOM 706 N N . THR A 1 86 ? 4.556 3.902 -20.557 1.00 97.44 86 THR A N 1
ATOM 707 C CA . THR A 1 86 ? 4.054 2.744 -21.301 1.00 97.44 86 THR A CA 1
ATOM 708 C C . THR A 1 86 ? 2.543 2.598 -21.154 1.00 97.44 86 THR A C 1
ATOM 710 O O . THR A 1 86 ? 1.978 2.908 -20.101 1.00 97.44 86 THR A O 1
ATOM 713 N N . ASP A 1 87 ? 1.900 2.021 -22.169 1.00 97.31 87 ASP A N 1
ATOM 714 C CA . ASP A 1 87 ? 0.485 1.640 -22.095 1.00 97.31 87 ASP A CA 1
ATOM 715 C C . ASP A 1 87 ? 0.232 0.594 -21.003 1.00 97.31 87 ASP A C 1
ATOM 717 O O . ASP A 1 87 ? -0.827 0.595 -20.380 1.00 97.31 87 ASP A O 1
ATOM 721 N N . HIS A 1 88 ? 1.227 -0.252 -20.708 1.00 96.12 88 HIS A N 1
ATOM 722 C CA . HIS A 1 88 ? 1.161 -1.202 -19.599 1.00 96.12 88 HIS A CA 1
ATOM 723 C C . HIS A 1 88 ? 0.957 -0.486 -18.261 1.00 96.12 88 HIS A C 1
ATOM 725 O O . HIS A 1 88 ? 0.061 -0.835 -17.494 1.00 96.12 88 HIS A O 1
ATOM 731 N N . TYR A 1 89 ? 1.756 0.550 -17.987 1.00 97.25 89 TYR A N 1
ATOM 732 C CA . TYR A 1 89 ? 1.614 1.350 -16.773 1.00 97.25 89 TYR A CA 1
ATOM 733 C C . TYR A 1 89 ? 0.254 2.052 -16.704 1.00 97.25 89 TYR A C 1
ATOM 735 O O . TYR A 1 89 ? -0.414 1.980 -15.673 1.00 97.25 89 TYR A O 1
ATOM 743 N N . LEU A 1 90 ? -0.173 2.703 -17.791 1.00 96.50 90 LEU A N 1
ATOM 744 C CA . LEU A 1 90 ? -1.452 3.420 -17.839 1.00 96.50 90 LEU A CA 1
ATOM 745 C C . LEU A 1 90 ? -2.640 2.470 -17.648 1.00 96.50 90 LEU A C 1
ATOM 747 O O . LEU A 1 90 ? -3.535 2.751 -16.848 1.00 96.50 90 LEU A O 1
ATOM 751 N N . GLY A 1 91 ? -2.619 1.325 -18.331 1.00 95.62 91 GLY A N 1
ATOM 752 C CA . GLY A 1 91 ? -3.622 0.275 -18.199 1.00 95.62 91 GLY A CA 1
ATOM 753 C C . GLY A 1 91 ? -3.678 -0.289 -16.783 1.00 95.62 91 GLY A C 1
ATOM 754 O O . GLY A 1 91 ? -4.763 -0.401 -16.213 1.00 95.62 91 GLY A O 1
ATOM 755 N N .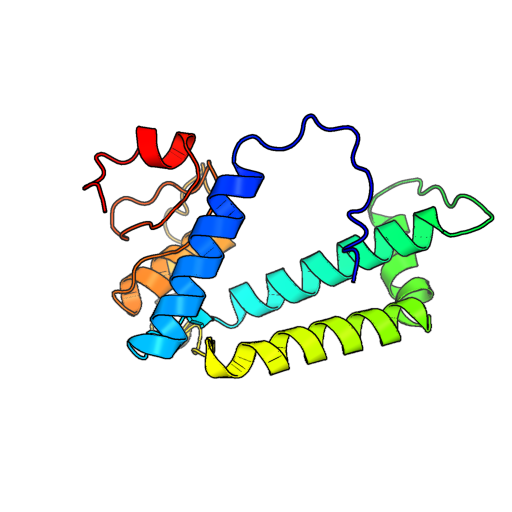 ARG A 1 92 ? -2.519 -0.564 -16.169 1.00 93.75 92 ARG A N 1
ATOM 756 C CA . ARG A 1 92 ? -2.442 -1.051 -14.786 1.00 93.75 92 ARG A CA 1
ATOM 757 C C . ARG A 1 92 ? -2.980 -0.024 -13.797 1.00 93.75 92 ARG A C 1
ATOM 759 O O . ARG A 1 92 ? -3.781 -0.386 -12.943 1.00 93.75 92 ARG A O 1
ATOM 766 N N . LEU A 1 93 ? -2.580 1.242 -13.917 1.00 94.88 93 LEU A N 1
ATOM 767 C CA . LEU A 1 93 ? -3.054 2.307 -13.034 1.00 94.88 93 LEU A CA 1
ATOM 768 C C . LEU A 1 93 ? -4.574 2.475 -13.135 1.00 94.88 93 LEU A C 1
ATOM 770 O O . LEU A 1 93 ? -5.248 2.530 -12.110 1.00 94.88 93 LEU A O 1
ATOM 774 N N . LYS A 1 94 ? -5.119 2.487 -14.357 1.00 95.38 94 LYS A N 1
ATOM 775 C CA . LYS A 1 94 ? -6.568 2.522 -14.579 1.00 95.38 94 LYS A CA 1
ATOM 776 C C . LYS A 1 94 ? -7.258 1.317 -13.936 1.00 95.38 94 LYS A C 1
ATOM 778 O O . LYS A 1 94 ? -8.237 1.508 -13.226 1.00 95.38 94 LYS A O 1
ATOM 783 N N . GLY A 1 95 ? -6.725 0.111 -14.136 1.00 94.50 95 GLY A N 1
ATOM 784 C CA . GLY A 1 95 ? -7.265 -1.114 -13.545 1.00 94.50 95 GLY A CA 1
ATOM 785 C C . GLY A 1 95 ? -7.295 -1.073 -12.018 1.00 94.50 95 GLY A C 1
ATOM 786 O O . GLY A 1 95 ? -8.319 -1.384 -11.427 1.00 94.50 95 GLY A O 1
ATOM 787 N N . ILE A 1 96 ? -6.219 -0.604 -11.378 1.00 92.94 96 ILE A N 1
ATOM 788 C CA . ILE A 1 96 ? -6.168 -0.412 -9.919 1.00 92.94 96 ILE A CA 1
ATOM 789 C C . ILE A 1 96 ? -7.260 0.563 -9.464 1.00 92.94 96 ILE A C 1
ATOM 791 O O . ILE A 1 96 ? -7.998 0.272 -8.525 1.00 92.94 96 ILE A O 1
ATOM 795 N N . CYS A 1 97 ? -7.385 1.714 -10.132 1.00 91.69 97 CYS A N 1
ATOM 796 C CA . CYS A 1 97 ? -8.411 2.698 -9.798 1.00 91.69 97 CYS A CA 1
ATOM 797 C C . CYS A 1 97 ? -9.829 2.148 -9.978 1.00 91.69 97 CYS A C 1
ATOM 799 O O . CYS A 1 97 ? -10.693 2.454 -9.161 1.00 91.69 97 CYS A O 1
ATOM 801 N N . ASP A 1 98 ? -10.074 1.366 -11.026 1.00 93.69 98 ASP A N 1
ATOM 802 C CA . ASP A 1 98 ? -11.377 0.753 -11.278 1.00 93.69 98 ASP A CA 1
ATOM 803 C C . ASP A 1 98 ? -11.695 -0.308 -10.204 1.00 93.69 98 ASP A C 1
ATOM 805 O O . ASP A 1 98 ? -12.766 -0.247 -9.609 1.00 93.69 98 ASP A O 1
ATOM 809 N N . SER A 1 99 ? -10.735 -1.157 -9.816 1.00 90.38 99 SER A N 1
ATOM 810 C CA . SER A 1 99 ? -10.914 -2.109 -8.706 1.00 90.38 99 SER A CA 1
ATOM 811 C C . SER A 1 99 ? -11.212 -1.421 -7.368 1.00 90.38 99 SER A C 1
ATOM 813 O O . SER A 1 99 ? -12.088 -1.858 -6.625 1.00 90.38 99 SER A O 1
ATOM 815 N N . ILE A 1 100 ? -10.512 -0.325 -7.050 1.00 89.31 100 ILE A N 1
ATOM 816 C CA . ILE A 1 100 ? -10.771 0.458 -5.829 1.00 89.31 100 ILE A CA 1
ATOM 817 C C . ILE A 1 100 ? -12.167 1.084 -5.879 1.00 89.31 100 ILE A C 1
ATOM 819 O O . ILE A 1 100 ? -12.873 1.095 -4.869 1.00 89.31 100 ILE A O 1
ATOM 823 N N . LYS A 1 101 ? -12.586 1.594 -7.045 1.00 89.19 101 LYS A N 1
ATOM 824 C CA . LYS A 1 101 ? -13.943 2.117 -7.230 1.00 89.19 101 LYS A CA 1
ATOM 825 C C . LYS A 1 101 ? -14.977 1.029 -7.034 1.00 89.19 101 LYS A C 1
ATOM 827 O O . LYS A 1 101 ? -15.949 1.301 -6.359 1.00 89.19 101 LYS A O 1
ATOM 832 N N . ASP A 1 102 ? -14.779 -0.183 -7.528 1.00 88.69 102 ASP A N 1
ATOM 833 C CA . ASP A 1 102 ? -15.732 -1.275 -7.291 1.00 88.69 102 ASP A CA 1
ATOM 834 C C . ASP A 1 102 ? -15.835 -1.626 -5.798 1.00 88.69 102 ASP A C 1
ATOM 836 O O . ASP A 1 102 ? -16.894 -2.021 -5.300 1.00 88.69 102 ASP A O 1
ATOM 840 N N . TYR A 1 103 ? -14.756 -1.379 -5.056 1.00 87.00 103 TYR A N 1
ATOM 841 C CA . TYR A 1 103 ? -14.703 -1.525 -3.610 1.00 87.00 103 TYR A CA 1
ATOM 842 C C . TYR A 1 103 ? -15.308 -0.370 -2.814 1.00 87.00 103 TYR A C 1
ATOM 844 O O . TYR A 1 103 ? -15.539 -0.535 -1.617 1.00 87.00 103 TYR A O 1
ATOM 852 N N . TYR A 1 104 ? -15.605 0.778 -3.436 1.00 85.88 104 TYR A N 1
ATOM 853 C CA . TYR A 1 104 ? -15.927 2.022 -2.721 1.00 85.88 104 TYR A CA 1
ATOM 854 C C . TYR A 1 104 ? -17.071 1.864 -1.717 1.00 85.88 104 TYR A C 1
ATOM 856 O O . TYR A 1 104 ? -17.064 2.472 -0.655 1.00 85.88 104 TYR A O 1
ATOM 864 N N . ARG A 1 105 ? -18.053 1.013 -2.028 1.00 86.38 105 ARG A N 1
ATOM 865 C CA . ARG A 1 105 ? -19.219 0.772 -1.172 1.00 86.38 105 ARG A CA 1
ATOM 866 C C . ARG A 1 105 ? -18.868 0.066 0.143 1.00 86.38 105 ARG A C 1
ATOM 868 O O . ARG A 1 105 ? -19.698 0.062 1.047 1.00 86.38 105 ARG A O 1
ATOM 875 N N . HIS A 1 106 ? -17.679 -0.520 0.254 1.00 89.25 106 HIS A N 1
ATOM 876 C CA . HIS A 1 106 ? -17.150 -1.161 1.461 1.00 89.25 106 HIS A CA 1
ATOM 877 C C . HIS A 1 106 ? -16.173 -0.268 2.226 1.00 89.25 106 HIS A C 1
ATOM 879 O O . HIS A 1 106 ? -15.794 -0.601 3.348 1.00 89.25 106 HIS A O 1
ATOM 885 N N . LEU A 1 107 ? -15.778 0.860 1.632 1.00 89.69 107 LEU A N 1
ATOM 886 C CA . LEU A 1 107 ? -14.760 1.755 2.155 1.00 89.69 107 LEU A CA 1
ATOM 887 C C . LEU A 1 107 ? -15.388 3.048 2.663 1.00 89.69 107 LEU A C 1
ATOM 889 O O . LEU A 1 107 ? -16.303 3.582 2.041 1.00 89.69 107 LEU A O 1
ATOM 893 N N . ASP A 1 108 ? -14.833 3.575 3.746 1.00 90.38 108 ASP A N 1
ATOM 894 C CA . ASP A 1 108 ? -14.971 4.982 4.106 1.00 90.38 108 ASP A CA 1
ATOM 895 C C . ASP A 1 108 ? -13.585 5.621 4.060 1.00 90.38 108 ASP A C 1
ATOM 897 O O . ASP A 1 108 ? -12.679 5.272 4.824 1.00 90.38 108 ASP A O 1
ATOM 901 N N . PHE A 1 109 ? -13.413 6.550 3.119 1.00 87.50 109 PHE A N 1
ATOM 902 C CA . PHE A 1 109 ? -12.192 7.337 3.027 1.00 87.50 109 PHE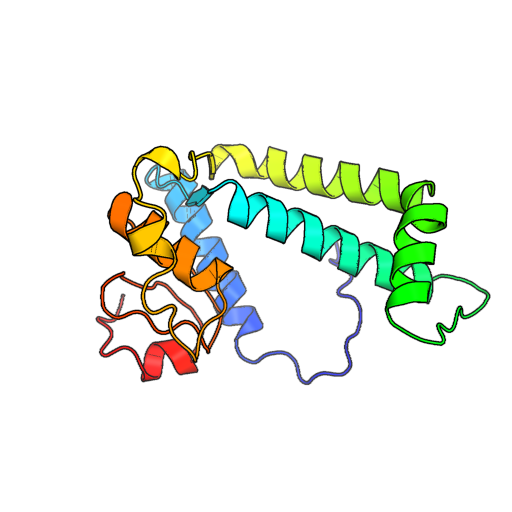 A CA 1
ATOM 903 C C . PHE A 1 109 ? -12.123 8.304 4.189 1.00 87.50 109 PHE A C 1
ATOM 905 O O . PHE A 1 109 ? -13.052 9.075 4.438 1.00 87.50 109 PHE A O 1
ATOM 912 N N . LEU A 1 110 ? -10.992 8.277 4.874 1.00 85.12 110 LEU A N 1
ATOM 913 C CA . LEU A 1 110 ? -10.836 8.981 6.123 1.00 85.12 110 LEU A CA 1
ATOM 914 C C . LEU A 1 110 ? -9.566 9.832 6.090 1.00 85.12 110 LEU A C 1
ATOM 916 O O . LEU A 1 110 ? -8.540 9.439 5.540 1.00 85.12 110 LEU A O 1
ATOM 920 N N . SER A 1 111 ? -9.671 11.047 6.627 1.00 83.19 111 SER A N 1
ATOM 921 C CA . SER A 1 111 ? -8.530 11.952 6.738 1.00 83.19 111 SER A CA 1
ATOM 922 C C . SER A 1 111 ? -7.516 11.373 7.714 1.00 83.19 111 SER A C 1
ATOM 924 O O . SER A 1 111 ? -7.883 11.045 8.834 1.00 83.19 111 SER A O 1
ATOM 926 N N . ASP A 1 112 ? -6.233 11.347 7.355 1.00 84.12 112 ASP A N 1
ATOM 927 C CA . ASP A 1 112 ? -5.159 10.916 8.266 1.00 84.12 112 ASP A CA 1
ATOM 928 C C . ASP A 1 112 ? -5.097 11.765 9.554 1.00 84.12 112 ASP A C 1
ATOM 930 O O . ASP A 1 112 ? -4.426 11.401 10.517 1.00 84.12 112 ASP A O 1
ATOM 934 N N . ASN A 1 113 ? -5.785 12.915 9.566 1.00 83.81 113 ASN A N 1
ATOM 935 C CA . ASN A 1 113 ? -5.955 13.816 10.701 1.00 83.81 113 ASN A CA 1
ATOM 936 C C . ASN A 1 113 ? -4.632 14.233 11.366 1.00 83.81 113 ASN A C 1
ATOM 938 O O . ASN A 1 113 ? -4.569 14.480 12.571 1.00 83.81 113 ASN A O 1
ATOM 942 N N . LEU A 1 114 ? -3.573 14.351 10.556 1.00 84.44 114 LEU A N 1
ATOM 943 C CA . LEU A 1 114 ? -2.214 14.691 10.990 1.00 84.44 114 LEU A CA 1
ATOM 944 C C . LEU A 1 114 ? -2.158 15.989 11.808 1.00 84.44 114 LEU A C 1
ATOM 946 O O . LEU A 1 114 ? -1.336 16.110 12.710 1.00 84.44 114 LEU A O 1
ATOM 950 N N . GLN A 1 115 ? -3.067 16.931 11.551 1.00 85.25 115 GLN A N 1
ATOM 951 C CA . GLN A 1 115 ? -3.200 18.185 12.293 1.00 85.25 115 GLN A CA 1
ATOM 952 C C . GLN A 1 115 ? -3.627 18.013 13.758 1.00 85.25 115 GLN A C 1
ATOM 954 O O . GLN A 1 115 ? -3.364 18.895 14.573 1.00 85.25 115 GLN A O 1
ATOM 959 N N . SER A 1 116 ? -4.303 16.914 14.106 1.00 84.69 116 SER A N 1
ATOM 960 C CA . SER A 1 116 ? -4.705 16.625 15.489 1.00 84.69 116 SER A CA 1
ATOM 961 C C . SER A 1 116 ? -3.588 15.986 16.304 1.00 84.69 116 SER A C 1
ATOM 963 O O . SER A 1 116 ? -3.677 15.936 17.530 1.00 84.69 116 SER A O 1
ATOM 965 N N . PHE A 1 117 ? -2.524 15.530 15.650 1.00 82.75 117 PHE A N 1
ATOM 966 C CA . PHE A 1 117 ? -1.350 15.008 16.321 1.00 82.75 117 PHE A CA 1
ATOM 967 C C . PHE A 1 117 ? -0.300 16.107 16.452 1.00 82.75 117 PHE A C 1
ATOM 969 O O . PHE A 1 117 ? 0.001 16.837 15.506 1.00 82.75 117 PHE A O 1
ATOM 976 N N . LYS A 1 118 ? 0.328 16.211 17.624 1.00 83.88 118 LYS A N 1
ATOM 977 C CA . LYS A 1 118 ? 1.546 17.012 17.727 1.00 83.88 118 LYS A CA 1
ATOM 978 C C . LYS A 1 118 ? 2.657 16.258 17.012 1.00 83.88 118 LYS A C 1
ATOM 980 O O . LYS A 1 118 ? 2.893 15.088 17.304 1.00 83.88 118 LYS A O 1
ATOM 985 N N . LEU A 1 119 ? 3.381 16.939 16.126 1.00 82.69 119 LEU A N 1
ATOM 986 C CA . LEU A 1 119 ? 4.533 16.359 15.432 1.00 82.69 119 LEU A CA 1
ATOM 987 C C . LEU A 1 119 ? 5.552 15.770 16.419 1.00 82.69 119 LEU A C 1
ATOM 989 O O . LEU A 1 119 ? 6.086 14.691 16.186 1.00 82.69 119 LEU A O 1
ATOM 993 N N . SER A 1 120 ? 5.762 16.446 17.554 1.00 82.31 120 SER A N 1
ATOM 994 C CA . SER A 1 120 ? 6.594 15.933 18.642 1.00 82.31 120 SER A CA 1
ATOM 995 C C . SER A 1 120 ? 6.139 14.565 19.130 1.00 82.31 120 SER A C 1
ATOM 997 O O . SER A 1 120 ? 6.982 13.745 19.440 1.00 82.31 120 SER A O 1
ATOM 999 N N . ASP A 1 121 ? 4.835 14.309 19.189 1.00 77.62 121 ASP A N 1
ATOM 1000 C CA . ASP A 1 121 ? 4.282 13.079 19.752 1.00 77.62 121 ASP A CA 1
ATOM 1001 C C . ASP A 1 121 ? 4.337 11.927 18.744 1.00 77.62 121 ASP A C 1
ATOM 1003 O O . ASP A 1 121 ? 4.498 10.786 19.154 1.00 77.62 121 ASP A O 1
ATOM 1007 N N . ILE A 1 122 ? 4.251 12.220 17.440 1.00 78.12 122 ILE A N 1
ATOM 1008 C CA . ILE A 1 122 ? 4.471 11.230 16.368 1.00 78.12 122 ILE A CA 1
ATOM 1009 C C . ILE A 1 122 ? 5.952 10.835 16.290 1.00 78.12 122 ILE A C 1
ATOM 1011 O O . ILE A 1 122 ? 6.281 9.680 16.043 1.00 78.12 122 ILE A O 1
ATOM 1015 N N . LEU A 1 123 ? 6.859 11.798 16.477 1.00 80.69 123 LEU A N 1
ATOM 1016 C CA . LEU A 1 123 ? 8.302 11.572 16.353 1.00 80.69 123 LEU A CA 1
ATOM 1017 C C . LEU A 1 123 ? 8.966 11.117 17.659 1.00 80.69 123 LEU A C 1
ATOM 1019 O O . LEU A 1 123 ? 10.145 10.759 17.653 1.00 80.69 123 LEU A O 1
ATOM 1023 N N . LYS A 1 124 ? 8.259 11.161 18.791 1.00 70.44 124 LYS A N 1
ATOM 1024 C CA . LYS A 1 124 ? 8.817 10.793 20.093 1.00 70.44 124 LYS A CA 1
ATOM 1025 C C . LYS A 1 124 ? 8.716 9.288 20.288 1.00 70.44 124 LYS A C 1
ATOM 1027 O O . LYS A 1 124 ? 7.636 8.763 20.519 1.00 70.44 124 LYS A O 1
ATOM 1032 N N . ASN A 1 125 ? 9.879 8.641 20.294 1.00 68.44 125 ASN A N 1
ATOM 1033 C CA . ASN A 1 125 ? 10.044 7.207 20.533 1.00 68.44 125 ASN A CA 1
ATOM 1034 C C . ASN A 1 125 ? 9.277 6.326 19.530 1.00 68.44 125 ASN A C 1
ATOM 1036 O O . ASN A 1 125 ? 8.481 5.491 19.966 1.00 68.44 125 ASN A O 1
ATOM 1040 N N . PRO A 1 126 ? 9.505 6.472 18.207 1.00 70.75 126 PRO A N 1
ATOM 1041 C CA . PRO A 1 126 ? 8.995 5.483 17.269 1.00 70.75 126 PRO A CA 1
ATOM 1042 C C . PRO A 1 126 ? 9.515 4.096 17.690 1.00 70.75 126 PRO A C 1
ATOM 1044 O O . PRO A 1 126 ? 10.692 3.978 18.063 1.00 70.75 126 PRO A O 1
ATOM 1047 N N . PRO A 1 127 ? 8.662 3.059 17.691 1.00 72.06 127 PRO A N 1
ATOM 1048 C CA . PRO A 1 127 ? 9.086 1.722 18.063 1.00 72.06 127 PRO A CA 1
ATOM 1049 C C . PRO A 1 127 ? 10.225 1.273 17.145 1.00 72.06 127 PRO A C 1
ATOM 1051 O O . PRO A 1 127 ? 10.102 1.308 15.928 1.00 72.06 127 PRO A O 1
ATOM 1054 N N . LEU A 1 128 ? 11.350 0.848 17.728 1.00 77.12 128 LEU A N 1
ATOM 1055 C CA . LEU A 1 128 ? 12.533 0.428 16.96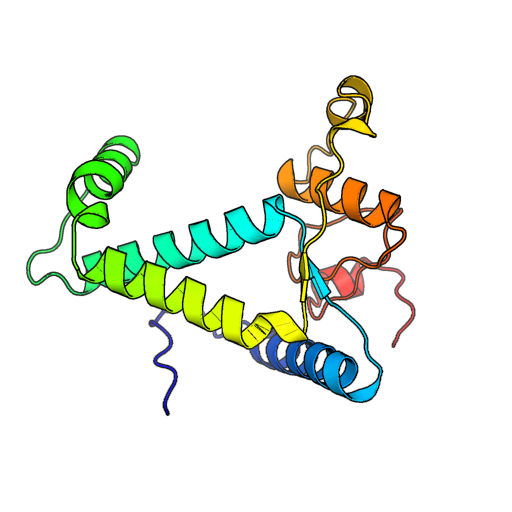0 1.00 77.12 128 LEU A CA 1
ATOM 1056 C C . LEU A 1 128 ? 12.313 -0.867 16.161 1.00 77.12 128 LEU A C 1
ATOM 1058 O O . LEU A 1 128 ? 13.132 -1.207 15.314 1.00 77.12 128 LEU A O 1
ATOM 1062 N N . HIS A 1 129 ? 11.243 -1.596 16.470 1.00 79.81 129 HIS A N 1
ATOM 1063 C CA . HIS A 1 129 ? 10.877 -2.873 15.863 1.00 79.81 129 HIS A CA 1
ATOM 1064 C C . HIS A 1 129 ? 9.764 -2.739 14.812 1.00 79.81 129 HIS A C 1
ATOM 1066 O O . HIS A 1 129 ? 9.273 -3.754 14.342 1.00 79.81 129 HIS A O 1
ATOM 1072 N N . MET A 1 130 ? 9.333 -1.517 14.484 1.00 78.44 130 MET A N 1
ATOM 1073 C CA . MET A 1 130 ? 8.187 -1.263 13.611 1.00 78.44 130 MET A CA 1
ATOM 1074 C C . MET A 1 130 ? 8.522 -0.170 12.597 1.00 78.44 130 MET A C 1
ATOM 1076 O O . MET A 1 130 ? 9.243 0.783 12.913 1.00 78.44 130 MET A O 1
ATOM 1080 N N . GLU A 1 131 ? 7.983 -0.278 11.383 1.00 83.94 131 GLU A N 1
ATOM 1081 C CA . GLU A 1 131 ? 8.119 0.785 10.396 1.00 83.94 131 GLU A CA 1
ATOM 1082 C C . GLU A 1 131 ? 7.324 2.042 10.801 1.00 83.94 131 GLU A C 1
ATOM 1084 O O . GLU A 1 131 ? 6.364 2.023 11.575 1.00 83.94 131 GLU A O 1
ATOM 1089 N N . PHE A 1 132 ? 7.737 3.204 10.296 1.00 85.44 132 PHE A N 1
ATOM 1090 C CA . PHE A 1 132 ? 7.105 4.465 10.691 1.00 85.44 132 PHE A CA 1
ATOM 1091 C C . PHE A 1 132 ? 5.644 4.583 10.217 1.00 85.44 132 PHE A C 1
ATOM 1093 O O . PHE A 1 132 ? 4.810 5.139 10.933 1.00 85.44 132 PHE A O 1
ATOM 1100 N N . ASN A 1 133 ? 5.330 4.085 9.018 1.00 86.38 133 ASN A N 1
ATOM 1101 C CA . ASN A 1 133 ? 3.966 4.014 8.476 1.00 86.38 133 ASN A CA 1
ATOM 1102 C C . ASN A 1 133 ? 3.061 3.139 9.349 1.00 86.38 133 ASN A C 1
ATOM 1104 O O . ASN A 1 133 ? 1.947 3.564 9.643 1.00 86.38 133 ASN A O 1
ATOM 1108 N N . ASP A 1 134 ? 3.549 1.996 9.827 1.00 86.62 134 ASP A N 1
ATOM 1109 C CA . ASP A 1 134 ? 2.808 1.118 10.737 1.00 86.62 134 ASP A CA 1
ATOM 1110 C C . ASP A 1 134 ? 2.510 1.803 12.067 1.00 86.62 134 ASP A C 1
ATOM 1112 O O . ASP A 1 134 ? 1.369 1.816 12.541 1.00 86.62 134 ASP A O 1
ATOM 1116 N N . HIS A 1 135 ? 3.519 2.469 12.636 1.00 86.06 135 HIS A N 1
ATOM 1117 C CA . HIS A 1 135 ? 3.342 3.247 13.854 1.00 86.06 135 HIS A CA 1
ATOM 1118 C C . HIS A 1 135 ? 2.308 4.362 13.656 1.00 86.06 135 HIS A C 1
ATOM 1120 O O . HIS A 1 135 ? 1.412 4.547 14.483 1.00 86.06 135 HIS A O 1
ATOM 1126 N N . LEU A 1 136 ? 2.393 5.094 12.543 1.00 88.38 136 LEU A N 1
ATOM 1127 C CA . LEU A 1 136 ? 1.436 6.141 12.206 1.00 88.38 136 LEU A CA 1
ATOM 1128 C C . LEU A 1 136 ? 0.022 5.572 12.018 1.00 88.38 136 LEU A C 1
ATOM 1130 O O . LEU A 1 136 ? -0.940 6.163 12.510 1.00 88.38 136 LEU A O 1
ATOM 1134 N N . LEU A 1 137 ? -0.113 4.411 11.379 1.00 89.50 137 LEU A N 1
ATOM 1135 C CA . LEU A 1 137 ? -1.393 3.738 11.192 1.00 89.50 137 LEU A CA 1
ATOM 1136 C C . LEU A 1 137 ? -2.017 3.328 12.531 1.00 89.50 137 LEU A C 1
ATOM 1138 O O . LEU A 1 137 ? -3.205 3.565 12.742 1.00 89.50 137 LEU A O 1
ATOM 1142 N N . ALA A 1 138 ? -1.224 2.807 13.470 1.00 88.00 138 ALA A N 1
ATOM 1143 C CA . ALA A 1 138 ? -1.693 2.510 14.822 1.00 88.00 138 ALA A CA 1
ATOM 1144 C C . ALA A 1 138 ? -2.177 3.772 15.557 1.00 88.00 138 ALA A C 1
ATOM 1146 O O . ALA A 1 138 ? -3.208 3.751 16.228 1.00 88.00 138 ALA A O 1
ATOM 1147 N N . ARG A 1 139 ? -1.480 4.905 15.404 1.00 87.44 139 ARG A N 1
ATOM 1148 C CA . ARG A 1 139 ? -1.898 6.189 15.999 1.00 87.44 139 ARG A CA 1
ATOM 1149 C C . ARG A 1 139 ? -3.213 6.692 15.408 1.00 87.44 139 ARG A C 1
ATOM 1151 O O . ARG A 1 139 ? -4.061 7.175 16.157 1.00 87.44 139 ARG A O 1
ATOM 1158 N N 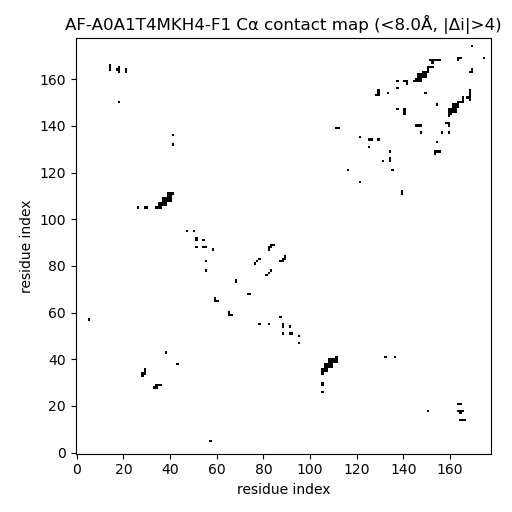. ILE A 1 140 ? -3.396 6.555 14.095 1.00 90.19 140 ILE A N 1
ATOM 1159 C CA . ILE A 1 140 ? -4.658 6.872 13.414 1.00 90.19 140 ILE A CA 1
ATOM 1160 C C . ILE A 1 140 ? -5.773 5.958 13.937 1.00 90.19 140 ILE A C 1
ATOM 1162 O O . ILE A 1 140 ? -6.817 6.455 14.353 1.00 90.19 140 ILE A O 1
ATOM 1166 N N . ALA A 1 141 ? -5.541 4.646 14.001 1.00 90.12 141 ALA A N 1
ATOM 1167 C CA . ALA A 1 141 ? -6.521 3.684 14.504 1.00 90.12 141 ALA A CA 1
ATOM 1168 C C . ALA A 1 141 ? -6.938 3.980 15.956 1.00 90.12 141 ALA A C 1
ATOM 1170 O O . ALA A 1 141 ? -8.129 4.022 16.267 1.00 90.12 141 ALA A O 1
ATOM 1171 N N . GLY A 1 142 ? -5.973 4.292 16.827 1.00 88.38 142 GLY A N 1
ATOM 1172 C CA . GLY A 1 142 ? -6.232 4.705 18.206 1.00 88.38 142 GLY A CA 1
ATOM 1173 C C . GLY A 1 142 ? -7.026 6.012 18.308 1.00 88.38 142 GLY A C 1
ATOM 1174 O O . GLY A 1 142 ? -7.938 6.110 19.126 1.00 88.38 142 GLY A O 1
ATOM 1175 N N . PHE A 1 143 ? -6.741 6.999 17.450 1.00 88.31 143 PHE A N 1
ATOM 1176 C CA . PHE A 1 143 ? -7.503 8.252 17.398 1.00 88.31 143 PHE A CA 1
ATOM 1177 C C . PHE A 1 143 ? -8.975 8.018 17.025 1.00 88.31 143 PHE A C 1
ATOM 1179 O O . PHE A 1 143 ? -9.865 8.596 17.645 1.00 88.31 143 PHE A O 1
ATOM 1186 N N . TYR A 1 144 ? -9.233 7.150 16.044 1.00 89.50 144 TYR A N 1
ATOM 1187 C CA . TYR A 1 144 ? -10.589 6.803 15.607 1.00 89.50 144 TYR A CA 1
ATOM 1188 C C . TYR A 1 144 ? -11.252 5.703 16.442 1.00 89.50 144 TYR A C 1
ATOM 1190 O O . TYR A 1 144 ? -12.407 5.370 16.183 1.00 89.50 144 TYR A O 1
ATOM 1198 N N . GLN A 1 145 ? -10.552 5.163 17.446 1.00 89.75 145 GLN A N 1
ATOM 1199 C CA . GLN A 1 145 ? -11.014 4.066 18.300 1.00 89.75 145 GLN A CA 1
ATOM 1200 C C . GLN A 1 145 ? -11.490 2.846 17.495 1.00 89.75 145 GLN A C 1
ATOM 1202 O O . GLN A 1 145 ? -12.470 2.191 17.853 1.00 89.75 145 GLN A O 1
ATOM 1207 N N . CYS A 1 146 ? -10.804 2.543 16.392 1.00 89.25 146 CYS A N 1
ATOM 1208 C CA . CYS A 1 146 ? -11.138 1.421 15.526 1.00 89.25 146 CYS A CA 1
ATOM 1209 C C . CYS A 1 146 ? -10.106 0.287 15.639 1.00 89.25 146 CYS A C 1
ATOM 1211 O O . CYS A 1 146 ? -8.919 0.543 15.855 1.00 89.25 146 CYS A O 1
ATOM 1213 N N . PRO A 1 147 ? -10.537 -0.978 15.478 1.00 89.75 147 PRO A N 1
ATOM 1214 C CA . PRO A 1 147 ? -9.610 -2.086 15.318 1.00 89.75 147 PRO A CA 1
ATOM 1215 C C . PRO A 1 147 ? -8.792 -1.940 14.034 1.00 89.75 147 PRO A C 1
ATOM 1217 O O . PRO A 1 147 ? -9.312 -1.530 12.994 1.00 89.75 147 PRO A O 1
ATOM 1220 N N . LEU A 1 148 ? -7.528 -2.340 14.093 1.00 88.81 148 LEU A N 1
ATOM 1221 C CA . LEU A 1 148 ? -6.636 -2.398 12.947 1.00 88.81 148 LEU A CA 1
ATOM 1222 C C . LEU A 1 148 ? -6.708 -3.781 12.304 1.00 88.81 148 LEU A C 1
ATOM 1224 O O . LEU A 1 148 ? -6.635 -4.799 12.988 1.00 88.81 148 LEU A O 1
ATOM 1228 N N . ILE A 1 149 ? -6.843 -3.822 10.982 1.00 87.38 149 ILE A N 1
ATOM 1229 C CA . ILE A 1 149 ? -6.807 -5.067 10.216 1.00 87.38 149 ILE A CA 1
ATOM 1230 C C . ILE A 1 149 ? -5.434 -5.177 9.559 1.00 87.38 149 ILE A C 1
ATOM 1232 O O . ILE A 1 149 ? -5.097 -4.349 8.717 1.00 87.38 149 ILE A O 1
ATOM 1236 N N . THR A 1 150 ? -4.647 -6.188 9.923 1.00 85.88 150 THR A N 1
ATOM 1237 C CA . THR A 1 150 ? -3.324 -6.418 9.321 1.00 85.88 150 THR A CA 1
ATOM 1238 C C . THR A 1 150 ? -2.992 -7.901 9.250 1.00 85.88 150 THR A C 1
ATOM 1240 O O . THR A 1 150 ? -3.522 -8.709 10.012 1.00 85.88 150 THR A O 1
ATOM 1243 N N . HIS A 1 151 ? -2.122 -8.269 8.317 1.00 84.44 151 HIS A N 1
ATOM 1244 C CA . HIS A 1 151 ? -1.496 -9.588 8.250 1.00 84.44 151 HIS A CA 1
ATOM 1245 C C . HIS A 1 151 ? 0.018 -9.523 8.499 1.00 84.44 151 HIS A C 1
ATOM 1247 O O . HIS A 1 151 ? 0.699 -10.538 8.390 1.00 84.44 151 HIS A O 1
ATOM 1253 N N . ASP A 1 152 ? 0.540 -8.342 8.828 1.00 83.56 152 ASP A N 1
ATOM 1254 C CA . ASP A 1 152 ? 1.960 -8.126 9.064 1.00 83.56 152 ASP A CA 1
ATOM 1255 C C . ASP A 1 152 ? 2.383 -8.704 10.422 1.00 83.56 152 ASP A C 1
ATOM 1257 O O . ASP A 1 152 ? 1.940 -8.239 11.471 1.00 83.56 152 ASP A O 1
ATOM 1261 N N . GLY A 1 153 ? 3.227 -9.738 10.394 1.00 78.12 153 GLY A N 1
ATOM 1262 C CA . GLY A 1 153 ? 3.688 -10.465 11.579 1.00 78.12 153 GLY A CA 1
ATOM 1263 C C . GLY A 1 153 ? 4.477 -9.615 12.577 1.00 78.12 153 GLY A C 1
ATOM 1264 O O . GLY A 1 153 ? 4.528 -9.975 13.758 1.00 78.12 153 GLY A O 1
ATOM 1265 N N . ASP A 1 154 ? 5.043 -8.497 12.122 1.00 75.44 154 ASP A N 1
ATOM 1266 C CA . ASP A 1 154 ? 5.881 -7.604 12.925 1.00 75.44 154 ASP A CA 1
ATOM 1267 C C . ASP A 1 154 ? 5.077 -6.437 13.532 1.00 75.44 154 ASP A C 1
ATOM 1269 O O . ASP A 1 154 ? 5.602 -5.617 14.291 1.00 75.44 154 ASP A O 1
ATOM 1273 N N . PHE A 1 155 ? 3.764 -6.385 13.277 1.00 79.06 155 PHE A N 1
ATOM 1274 C CA . PHE A 1 155 ? 2.886 -5.345 13.801 1.00 79.06 155 PHE A CA 1
ATOM 1275 C C . PHE A 1 155 ? 2.566 -5.558 15.291 1.00 79.06 155 PHE A C 1
ATOM 1277 O O . PHE A 1 155 ? 1.559 -6.170 15.654 1.00 79.06 155 PHE A O 1
ATOM 1284 N N . SER A 1 156 ? 3.403 -5.027 16.187 1.00 70.69 156 SER A N 1
ATOM 1285 C CA . SER A 1 156 ? 3.181 -5.090 17.640 1.00 70.69 156 SER A CA 1
ATOM 1286 C C . SER A 1 156 ? 2.840 -3.732 18.256 1.00 70.69 156 SER A C 1
ATOM 1288 O O . SER A 1 156 ? 3.718 -2.908 18.508 1.00 70.69 156 SER A O 1
ATOM 1290 N N . VAL A 1 157 ? 1.559 -3.513 18.566 1.00 72.81 157 VAL A N 1
ATOM 1291 C CA . VAL A 1 157 ? 1.089 -2.349 19.339 1.00 72.81 157 VAL A CA 1
ATOM 1292 C C . VAL A 1 157 ? 0.188 -2.790 20.490 1.00 72.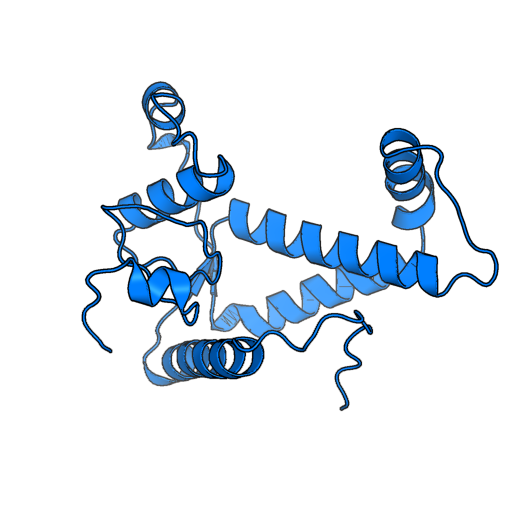81 157 VAL A C 1
ATOM 1294 O O . VAL A 1 157 ? -0.642 -3.679 20.323 1.00 72.81 157 VAL A O 1
ATOM 1297 N N . GLU A 1 158 ? 0.358 -2.182 21.667 1.00 67.75 158 GLU A N 1
ATOM 1298 C CA . GLU A 1 158 ? -0.365 -2.589 22.886 1.00 67.75 158 GLU A CA 1
ATOM 1299 C C . GLU A 1 158 ? -1.780 -1.989 22.983 1.00 67.75 158 GLU A C 1
ATOM 1301 O O . GLU A 1 158 ? -2.679 -2.615 23.540 1.00 67.75 158 GLU A O 1
ATOM 1306 N N . ASP A 1 159 ? -2.000 -0.807 22.397 1.00 77.25 159 ASP A N 1
ATOM 1307 C CA . ASP A 1 159 ? -3.186 0.023 22.669 1.00 77.25 159 ASP A CA 1
ATOM 1308 C C . ASP A 1 159 ? -4.263 -0.006 21.569 1.00 77.25 159 ASP A C 1
ATOM 1310 O O . ASP A 1 159 ? -5.258 0.718 21.649 1.00 77.25 159 ASP A O 1
ATOM 1314 N N . VAL A 1 160 ? -4.084 -0.813 20.520 1.00 83.56 160 VAL A N 1
ATOM 1315 C CA . VAL A 1 160 ? -5.022 -0.889 19.389 1.00 83.56 160 VAL A CA 1
ATOM 1316 C C . VAL A 1 160 ? -5.457 -2.339 19.193 1.00 83.56 160 VAL A C 1
ATOM 1318 O O . VAL A 1 160 ? -4.600 -3.197 18.988 1.00 83.56 160 VAL A O 1
ATOM 1321 N N . PRO A 1 161 ? -6.768 -2.648 19.223 1.00 87.00 161 PRO A N 1
ATOM 1322 C CA . PRO A 1 161 ? -7.251 -3.985 18.897 1.00 87.00 161 PRO A CA 1
ATOM 1323 C C . PRO A 1 161 ? -6.837 -4.380 17.477 1.00 87.00 161 PRO A C 1
ATOM 1325 O O . PRO A 1 161 ? -7.060 -3.616 16.542 1.00 87.00 161 PRO A O 1
ATOM 1328 N N . ILE A 1 162 ? -6.275 -5.576 17.304 1.00 86.56 162 ILE A N 1
ATOM 1329 C CA . ILE A 1 162 ? -5.860 -6.088 15.992 1.00 86.56 162 ILE A CA 1
ATOM 1330 C C . ILE A 1 162 ? -6.781 -7.232 15.570 1.00 86.56 162 ILE A C 1
ATOM 1332 O O . ILE A 1 162 ? -6.982 -8.193 16.315 1.00 86.56 162 ILE A O 1
ATOM 1336 N N . PHE A 1 163 ? -7.300 -7.157 14.347 1.00 86.56 163 PHE A N 1
ATOM 1337 C CA . PHE A 1 163 ? -7.926 -8.273 13.650 1.00 86.56 163 PHE A CA 1
ATOM 1338 C C . PHE A 1 163 ? -6.975 -8.808 12.585 1.00 86.56 163 PHE A C 1
ATOM 1340 O O . PHE A 1 163 ? -6.521 -8.080 11.703 1.00 86.56 163 PHE A O 1
ATOM 1347 N N . THR A 1 164 ? -6.669 -10.098 12.667 1.00 86.06 164 THR A N 1
ATOM 1348 C CA . THR A 1 164 ? -5.672 -10.718 11.801 1.00 86.06 164 THR A CA 1
ATOM 1349 C C . THR A 1 164 ? -5.948 -12.200 11.583 1.00 86.06 164 THR A C 1
ATOM 1351 O O . THR A 1 164 ? -6.505 -12.879 12.445 1.00 86.06 164 THR A O 1
ATOM 1354 N N . ALA A 1 165 ? -5.529 -12.695 10.419 1.00 84.69 165 ALA A N 1
ATOM 1355 C CA . ALA A 1 165 ? -5.398 -14.122 10.133 1.00 84.69 165 ALA A CA 1
ATOM 1356 C C . ALA A 1 165 ? -3.953 -14.630 10.321 1.00 84.69 165 ALA A C 1
ATOM 1358 O O . ALA A 1 165 ? -3.702 -15.812 10.115 1.00 84.69 165 ALA A O 1
ATOM 1359 N N . ASN A 1 166 ? -3.010 -13.752 10.688 1.00 84.56 166 ASN A N 1
ATOM 1360 C CA . ASN A 1 166 ? -1.600 -14.092 10.864 1.00 84.56 166 ASN A CA 1
ATOM 1361 C C . ASN A 1 166 ? -1.409 -14.898 12.154 1.00 84.56 166 ASN A C 1
ATOM 1363 O O . ASN A 1 166 ? -1.710 -14.423 13.254 1.00 84.56 166 ASN A O 1
ATOM 1367 N N . ARG A 1 167 ? -0.890 -16.122 12.035 1.00 82.69 167 ARG A N 1
ATOM 1368 C CA . ARG A 1 167 ? -0.726 -17.020 13.190 1.00 82.69 167 ARG A CA 1
ATOM 1369 C C . ARG A 1 167 ? 0.283 -16.510 14.215 1.00 82.69 167 ARG A C 1
ATOM 1371 O O . ARG A 1 167 ? 0.069 -16.718 15.408 1.00 82.69 167 ARG A O 1
ATOM 1378 N N . GLN A 1 168 ? 1.351 -15.846 13.774 1.00 82.88 168 GLN A N 1
ATOM 1379 C CA . GLN A 1 168 ? 2.351 -15.251 14.661 1.00 82.88 168 GLN A CA 1
ATOM 1380 C C . GLN A 1 168 ? 1.706 -14.160 15.520 1.00 82.88 168 GLN A C 1
ATOM 1382 O O . GLN A 1 168 ? 1.767 -14.251 16.747 1.00 82.88 168 GLN A O 1
ATOM 1387 N N . LEU A 1 169 ? 0.984 -13.209 14.920 1.00 80.31 169 LEU A N 1
ATOM 1388 C CA . LEU A 1 169 ? 0.264 -12.177 15.676 1.00 80.31 169 LEU A CA 1
ATOM 1389 C C . LEU A 1 169 ? -0.792 -12.765 16.618 1.00 80.31 169 LEU A C 1
ATOM 1391 O O . LEU A 1 169 ? -0.884 -12.343 17.769 1.00 80.31 169 LEU A O 1
ATOM 1395 N N . LEU A 1 170 ? -1.562 -13.763 16.167 1.00 81.56 170 LEU A N 1
ATOM 1396 C CA . LEU A 1 170 ? -2.555 -14.445 17.009 1.00 81.56 170 LEU A CA 1
ATOM 1397 C C . LEU A 1 170 ? -1.923 -15.138 18.224 1.00 81.56 170 LEU A C 1
ATOM 1399 O O . LEU A 1 170 ? -2.582 -15.276 19.251 1.00 81.56 170 LEU A O 1
ATOM 1403 N N . SER A 1 171 ? -0.668 -15.583 18.111 1.00 76.88 171 SER A N 1
ATOM 1404 C CA . SER A 1 171 ? 0.075 -16.202 19.214 1.00 76.88 171 SER A CA 1
ATOM 1405 C C . SER A 1 171 ? 0.677 -15.186 20.194 1.00 76.88 171 SER A C 1
ATOM 1407 O O . SER A 1 171 ? 0.832 -15.497 21.375 1.00 76.88 171 SER A O 1
ATOM 1409 N N . LEU A 1 172 ? 0.999 -13.980 19.710 1.00 70.62 172 LEU A N 1
ATOM 1410 C CA . LEU A 1 172 ? 1.557 -12.873 20.494 1.00 70.62 172 LEU A CA 1
ATOM 1411 C C . LEU A 1 172 ? 0.471 -12.100 21.241 1.00 70.62 172 LEU A C 1
ATOM 1413 O O . LEU A 1 172 ? 0.645 -11.713 22.398 1.00 70.62 172 LEU A O 1
ATOM 1417 N N . ALA A 1 173 ? -0.668 -11.891 20.588 1.00 60.22 173 ALA A N 1
ATOM 1418 C CA . ALA A 1 173 ? -1.837 -11.345 21.231 1.00 60.22 173 ALA A CA 1
ATOM 1419 C C . ALA A 1 173 ? -2.313 -12.347 22.292 1.00 60.22 173 ALA A C 1
ATOM 1421 O O . ALA A 1 173 ? -2.621 -13.501 21.997 1.00 60.22 173 ALA A O 1
ATOM 1422 N N . LYS A 1 174 ? -2.469 -11.897 23.540 1.00 43.84 174 LYS A N 1
ATOM 1423 C CA . LYS A 1 174 ? -3.398 -12.541 24.483 1.00 43.84 174 LYS A CA 1
ATOM 1424 C C . LYS A 1 174 ? -4.827 -12.334 23.949 1.00 43.84 174 LYS A C 1
ATOM 1426 O O . LYS A 1 174 ? -5.594 -11.565 24.514 1.00 43.84 174 LYS A O 1
ATOM 1431 N N . ALA A 1 175 ? -5.155 -12.902 22.791 1.00 37.38 175 ALA A N 1
ATOM 1432 C CA . ALA A 1 175 ? -6.333 -12.527 22.027 1.00 37.38 175 ALA A CA 1
ATOM 1433 C C . ALA A 1 175 ? -7.592 -13.207 22.564 1.00 37.38 175 ALA A C 1
ATOM 1435 O O . ALA A 1 175 ? -7.650 -14.424 22.755 1.00 37.38 175 ALA A O 1
ATOM 1436 N N . VAL A 1 176 ? -8.640 -12.400 22.725 1.00 42.88 176 VAL A N 1
ATOM 1437 C CA . VAL A 1 176 ? -10.023 -12.872 22.726 1.00 42.88 176 VAL A CA 1
ATOM 1438 C C . VAL A 1 176 ? -10.298 -13.477 21.349 1.00 42.88 176 VAL A C 1
ATOM 1440 O O . VAL A 1 176 ? -10.162 -12.802 20.330 1.00 42.88 176 VAL A O 1
ATOM 1443 N N . LYS A 1 177 ? -10.652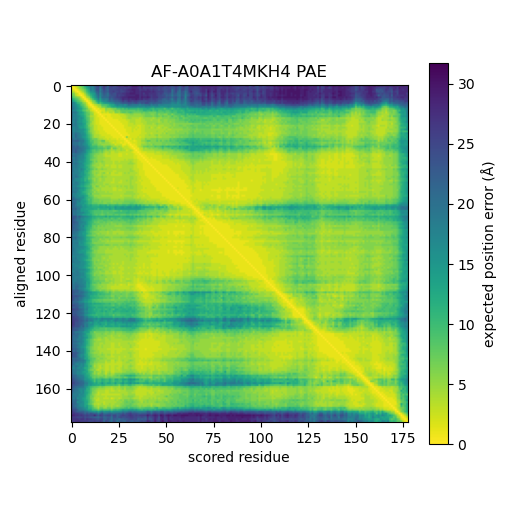 -14.765 21.325 1.00 34.06 177 LYS A N 1
ATOM 1444 C CA . LYS A 1 177 ? -11.133 -15.456 20.124 1.00 34.06 177 LYS A CA 1
ATOM 1445 C C . LYS A 1 177 ? -12.446 -14.817 19.664 1.00 34.06 177 LYS A C 1
ATOM 1447 O O . LYS A 1 177 ? -13.351 -14.665 20.483 1.00 34.06 177 LYS A O 1
ATOM 1452 N N . VAL A 1 178 ? -12.534 -14.485 18.376 1.00 42.09 178 VAL A N 1
ATOM 1453 C CA . VAL A 1 178 ? -13.800 -14.165 17.692 1.00 42.09 178 VAL A CA 1
ATOM 1454 C C . VAL A 1 178 ? -14.480 -15.456 17.262 1.00 42.09 178 VAL A C 1
ATOM 1456 O O . VAL A 1 178 ? -13.776 -16.312 16.677 1.00 42.09 178 VAL A O 1
#

Nearest PDB structures (foldseek):
  6nkl-assembly1_A  TM=5.977E-01  e=3.864E-01  Haemophilus influenzae
  7uby-assembly1_B  TM=2.305E-01  e=8.854E+00  Clostridioides difficile

InterPro domains:
  IPR029060 PIN-like domain superfamily [SSF88723] (121-166)